Protein AF-A0A973SYM6-F1 (afdb_monomer)

Sequence (189 aa):
GFPTAPAKSIKTPDTGAPANTSSLGAIWFADPATMYVADAGNGDDAYADGSYTAAAAQNLAGIQKWSLVNGTWTYDYTLDAGLGLGVPYTVPGLPTGTNPVTGTPWTPAVDGIRNFTGKVNPDGTVSLYGVTTSVGGVSDPGANPNKLVAVTDVAAATSRPAGEEFTTLETASAGDVLRGVSAAPGTTR

pLDDT: mean 86.63, std 15.96, range [34.16, 98.38]

Radius of gyration: 16.89 Å; Cα contacts (8 Å, |Δi|>4): 495; chains: 1; bounding box: 53×33×50 Å

Foldseek 3Di:
DDDPDDQQPDQVVPPVDPLRSFDWQDKDAPDPFKIKTWTQANLQQDDDPQWSVSQVPHQQQEIWMW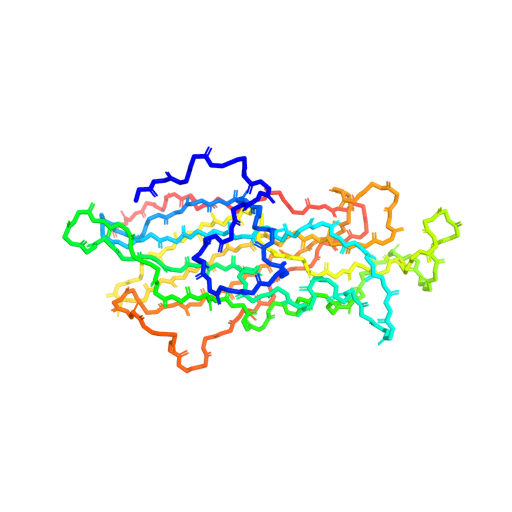GQDPNDTDTQGGADAAQQGRHFDDAPPFDADADPVQRWTQTKGFRHFREKYWDQDPVQKIKIWTKTQIHGRDPDSQQHKTFTKIWMGRRPDSYGDPPIHIDTPDIAHRRDYDDYDDDDDDPDD

Structure (mmCIF, N/CA/C/O backbone):
data_AF-A0A973SYM6-F1
#
_entry.id   AF-A0A973SYM6-F1
#
loop_
_atom_site.group_PDB
_atom_site.id
_atom_site.type_symbol
_atom_site.label_atom_id
_atom_site.label_alt_id
_atom_site.label_comp_id
_atom_site.label_asym_id
_atom_site.label_entity_id
_atom_site.label_seq_id
_atom_site.pdbx_PDB_ins_code
_atom_site.Cartn_x
_atom_site.Cartn_y
_atom_site.Cartn_z
_atom_site.occupancy
_atom_site.B_iso_or_equiv
_atom_site.auth_seq_id
_atom_site.auth_comp_id
_atom_site.auth_asym_id
_atom_site.auth_atom_id
_atom_site.pdbx_PDB_model_num
ATOM 1 N N . GLY A 1 1 ? 1.530 11.890 20.532 1.00 47.41 1 GLY A N 1
ATOM 2 C CA . GLY A 1 1 ? 1.413 13.246 19.954 1.00 47.41 1 GLY A CA 1
ATOM 3 C C . GLY A 1 1 ? 1.981 13.227 18.551 1.00 47.41 1 GLY A C 1
ATOM 4 O O . GLY A 1 1 ? 2.895 12.446 18.323 1.00 47.41 1 GLY A O 1
ATOM 5 N N . PHE A 1 2 ? 1.435 14.016 17.621 1.00 34.16 2 PHE A N 1
ATOM 6 C CA . PHE A 1 2 ? 1.980 14.091 16.260 1.00 34.16 2 PHE A CA 1
ATOM 7 C C . PHE A 1 2 ? 3.418 14.646 16.279 1.00 34.16 2 PHE A C 1
ATOM 9 O O . PHE A 1 2 ? 3.686 15.553 17.074 1.00 34.16 2 PHE A O 1
ATOM 16 N N . PRO A 1 3 ? 4.348 14.113 15.462 1.00 43.28 3 PRO A N 1
ATOM 17 C CA . PRO A 1 3 ? 5.746 14.535 15.501 1.00 43.28 3 PRO A CA 1
ATOM 18 C C . PRO A 1 3 ? 5.931 15.996 15.076 1.00 43.28 3 PRO A C 1
ATOM 20 O O . PRO A 1 3 ? 5.229 16.500 14.204 1.00 43.28 3 PRO A O 1
ATOM 23 N N . THR A 1 4 ? 6.920 16.662 15.675 1.00 46.38 4 THR A N 1
ATOM 24 C CA . THR A 1 4 ? 7.316 18.052 15.378 1.00 46.38 4 THR A CA 1
ATOM 25 C C . THR A 1 4 ? 8.469 18.153 14.372 1.00 46.38 4 THR A C 1
ATOM 27 O O . THR A 1 4 ? 8.897 19.255 14.032 1.00 46.38 4 THR A O 1
ATOM 30 N N . ALA A 1 5 ? 8.985 17.018 13.895 1.00 41.09 5 ALA A N 1
ATOM 31 C CA . ALA A 1 5 ? 10.026 16.959 12.875 1.00 41.09 5 ALA A CA 1
ATOM 32 C C . ALA A 1 5 ? 9.416 17.014 11.455 1.00 41.09 5 ALA A C 1
ATOM 34 O O . ALA A 1 5 ? 8.289 16.552 11.264 1.00 41.09 5 ALA A O 1
ATOM 35 N N . PRO A 1 6 ? 10.136 17.543 10.443 1.00 44.94 6 PRO A N 1
ATOM 36 C CA . PRO A 1 6 ? 9.723 17.478 9.040 1.00 44.94 6 PRO A CA 1
ATOM 37 C C . PRO A 1 6 ? 9.319 16.059 8.622 1.00 44.94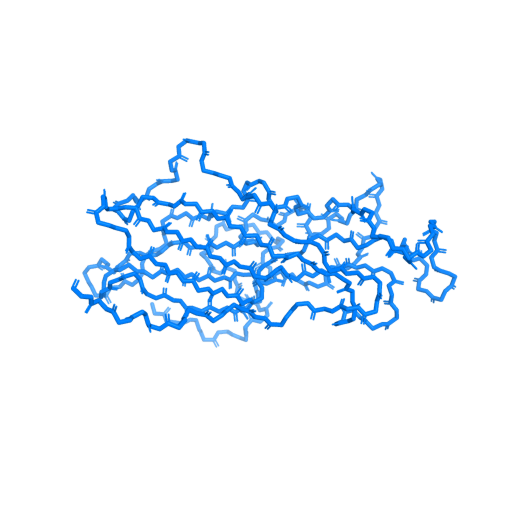 6 PRO A C 1
ATOM 39 O O . PRO A 1 6 ? 10.019 15.106 8.969 1.00 44.94 6 PRO A O 1
ATOM 42 N N . ALA A 1 7 ? 8.247 15.929 7.827 1.00 44.19 7 ALA A N 1
ATOM 43 C CA . ALA A 1 7 ? 7.643 14.642 7.453 1.00 44.19 7 ALA A CA 1
ATOM 44 C C . ALA A 1 7 ? 8.669 13.601 6.966 1.00 44.19 7 ALA A C 1
ATOM 46 O O . ALA A 1 7 ? 8.617 12.450 7.370 1.00 44.19 7 ALA A O 1
ATOM 47 N N . LYS A 1 8 ? 9.683 14.041 6.210 1.00 42.59 8 LYS A N 1
ATOM 48 C CA . LYS A 1 8 ? 10.736 13.187 5.634 1.00 42.59 8 LYS A CA 1
ATOM 49 C C . LYS A 1 8 ? 11.739 12.600 6.649 1.00 42.59 8 LYS A C 1
ATOM 51 O O . LYS A 1 8 ? 12.544 11.751 6.289 1.00 42.59 8 LYS A O 1
ATOM 56 N N . SER A 1 9 ? 11.724 13.064 7.901 1.00 41.06 9 SER A N 1
ATOM 57 C CA . SER A 1 9 ? 12.573 12.562 9.003 1.00 41.06 9 SER A CA 1
ATOM 58 C C . SER A 1 9 ? 11.804 11.759 10.054 1.00 41.06 9 SER A C 1
ATOM 60 O O . SER A 1 9 ? 12.376 11.338 11.061 1.00 41.06 9 SER A O 1
ATOM 62 N N . ILE A 1 10 ? 10.504 11.560 9.840 1.00 47.16 10 ILE A N 1
ATOM 63 C CA . ILE A 1 10 ? 9.650 10.852 10.777 1.00 47.16 10 ILE A CA 1
ATOM 64 C C . ILE A 1 10 ? 9.868 9.349 10.592 1.00 47.16 10 ILE A C 1
ATOM 66 O O . ILE A 1 10 ? 9.518 8.778 9.563 1.00 47.16 10 ILE A O 1
ATOM 70 N N . LYS A 1 11 ? 10.432 8.716 11.622 1.00 54.06 11 LYS A N 1
ATOM 71 C CA . LYS A 1 11 ? 10.575 7.262 11.727 1.00 54.06 11 LYS A CA 1
ATOM 72 C C . LYS A 1 11 ? 9.360 6.595 12.369 1.00 54.06 11 LYS A C 1
ATOM 74 O O . LYS A 1 11 ? 9.509 5.472 12.806 1.00 54.06 11 LYS A O 1
ATOM 79 N N . THR A 1 12 ? 8.209 7.263 12.539 1.00 52.97 12 THR A N 1
ATOM 80 C CA . THR A 1 12 ? 7.135 6.716 13.388 1.00 52.97 12 THR A CA 1
ATOM 81 C C . THR A 1 12 ? 6.288 5.627 12.721 1.00 52.97 12 THR A C 1
ATOM 83 O O . THR A 1 12 ? 5.832 5.843 11.600 1.00 52.97 12 THR A O 1
ATOM 86 N N . PRO A 1 13 ? 5.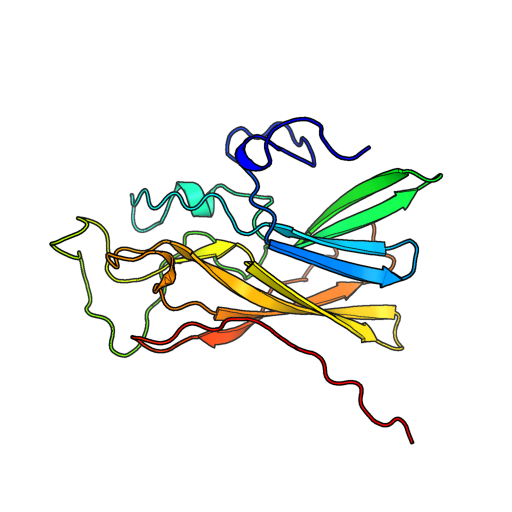985 4.532 13.448 1.00 57.78 13 PRO A N 1
ATOM 87 C CA . PRO A 1 13 ? 6.473 4.221 14.803 1.00 57.78 13 PRO A CA 1
ATOM 88 C C . PRO A 1 13 ? 7.994 4.039 14.827 1.00 57.78 13 PRO A C 1
ATO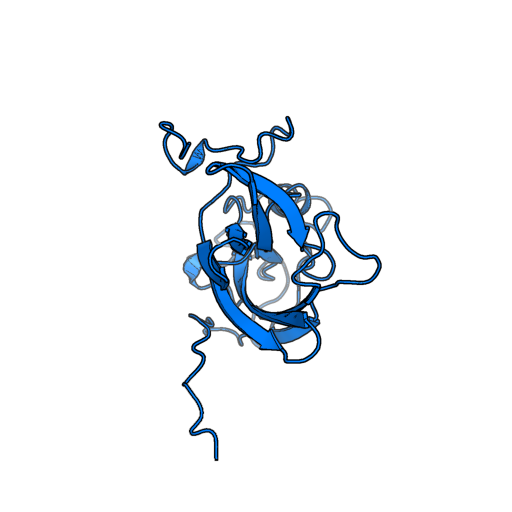M 90 O O . PRO A 1 13 ? 8.526 3.315 13.991 1.00 57.78 13 PRO A O 1
ATOM 93 N N . ASP A 1 14 ? 8.680 4.713 15.764 1.00 55.72 14 ASP A N 1
ATOM 94 C CA . ASP A 1 14 ? 10.143 4.669 15.870 1.00 55.72 14 ASP A CA 1
ATOM 95 C C . ASP A 1 14 ? 10.552 3.275 16.342 1.00 55.72 14 ASP A C 1
ATOM 97 O O . ASP A 1 14 ? 10.736 2.999 17.523 1.00 55.72 14 ASP A O 1
ATOM 101 N N . THR A 1 15 ? 10.599 2.361 15.381 1.00 52.16 15 THR A N 1
ATOM 102 C CA . THR A 1 15 ? 10.980 0.960 15.545 1.00 52.16 15 THR A CA 1
ATOM 103 C C . THR A 1 15 ? 12.502 0.804 15.524 1.00 52.16 15 THR A C 1
ATOM 105 O O . THR A 1 15 ? 13.005 -0.315 15.517 1.00 52.16 15 THR A O 1
ATOM 108 N N . GLY A 1 16 ? 13.257 1.913 15.510 1.00 46.00 16 GLY A N 1
ATOM 109 C CA . GLY A 1 16 ? 14.719 1.921 15.546 1.00 46.00 16 GLY A CA 1
ATOM 110 C C . GLY A 1 16 ? 15.411 1.579 14.221 1.00 46.00 16 GLY A C 1
ATOM 111 O O . GLY A 1 16 ? 16.641 1.573 14.177 1.00 46.00 16 GLY A O 1
ATOM 112 N N . ALA A 1 17 ? 14.680 1.333 13.127 1.00 48.62 17 ALA A N 1
ATOM 113 C CA . ALA A 1 17 ? 15.282 1.003 11.834 1.00 48.62 17 ALA A CA 1
ATOM 114 C C . ALA A 1 17 ? 15.712 2.271 11.049 1.00 48.62 17 ALA A C 1
ATOM 116 O O . ALA A 1 17 ? 14.924 3.206 10.886 1.00 48.62 17 ALA A O 1
ATOM 117 N N . PRO A 1 18 ? 16.961 2.345 10.543 1.00 50.12 18 PRO A N 1
ATOM 118 C CA . PRO A 1 18 ? 17.486 3.523 9.843 1.00 50.12 18 PRO A CA 1
ATOM 119 C C . PRO A 1 18 ? 16.880 3.773 8.450 1.00 50.12 18 PRO A C 1
ATOM 121 O O . PRO A 1 18 ? 16.990 4.895 7.966 1.00 50.12 18 PRO A O 1
ATOM 124 N N . ALA A 1 19 ? 16.224 2.780 7.835 1.00 55.16 19 ALA A N 1
ATOM 125 C CA . ALA A 1 19 ? 15.676 2.852 6.472 1.00 55.16 19 ALA A CA 1
ATOM 126 C C . ALA A 1 19 ? 14.259 3.461 6.370 1.00 55.16 19 ALA A C 1
ATOM 128 O O . ALA A 1 19 ? 13.749 3.655 5.271 1.00 55.16 19 ALA A O 1
ATOM 129 N N . ASN A 1 20 ? 13.625 3.790 7.499 1.00 57.31 20 ASN A N 1
ATOM 130 C CA . ASN A 1 20 ? 12.221 4.201 7.551 1.00 57.31 20 ASN A CA 1
ATOM 131 C C . ASN A 1 20 ? 12.040 5.721 7.490 1.00 57.31 20 ASN A C 1
ATOM 133 O O . ASN A 1 20 ? 11.475 6.328 8.403 1.00 57.31 20 ASN A O 1
ATOM 137 N N . THR A 1 21 ? 12.539 6.370 6.440 1.00 63.12 21 THR A N 1
ATOM 138 C CA . THR A 1 21 ? 12.078 7.730 6.130 1.00 63.12 21 THR A CA 1
ATOM 139 C C . THR A 1 21 ? 10.661 7.628 5.573 1.00 63.12 21 THR A C 1
ATOM 141 O O . THR A 1 21 ? 10.492 7.468 4.367 1.00 63.12 21 THR A O 1
ATOM 144 N N . SER A 1 22 ? 9.658 7.657 6.456 1.00 60.91 22 SER A N 1
ATOM 145 C CA . SER A 1 22 ? 8.254 7.529 6.053 1.00 60.91 22 SER A CA 1
ATOM 146 C C . SER A 1 22 ? 7.798 8.748 5.251 1.00 60.91 22 SER A C 1
ATOM 148 O O . SER A 1 22 ? 8.161 9.893 5.547 1.00 60.91 22 SER A O 1
ATOM 150 N N . SER A 1 23 ? 6.985 8.506 4.227 1.00 77.62 23 SER A N 1
ATOM 151 C CA . SER A 1 23 ? 6.305 9.557 3.473 1.00 77.62 23 SER A CA 1
ATOM 152 C C . SER A 1 23 ? 4.813 9.330 3.607 1.00 77.62 23 SER A C 1
ATOM 154 O O . SER A 1 23 ? 4.291 8.337 3.113 1.00 77.62 23 SER A O 1
ATOM 156 N N . LEU A 1 24 ? 4.106 10.231 4.291 1.00 84.12 24 LEU A N 1
ATOM 157 C CA . LEU A 1 24 ? 2.669 10.064 4.498 1.00 84.12 24 LEU A CA 1
ATOM 158 C C . LEU A 1 24 ? 1.946 9.958 3.146 1.00 84.12 24 LEU A C 1
ATOM 160 O O . LEU A 1 24 ? 1.991 10.885 2.334 1.00 84.12 24 LEU A O 1
ATOM 164 N N . GLY A 1 25 ? 1.270 8.831 2.927 1.00 87.69 25 GLY A N 1
ATOM 165 C CA . GLY A 1 25 ? 0.371 8.638 1.796 1.00 87.69 25 GLY A CA 1
ATOM 166 C C . GLY A 1 25 ? -1.015 9.188 2.110 1.00 87.69 25 GLY A C 1
ATOM 167 O O . GLY A 1 25 ? -1.404 10.256 1.642 1.00 87.69 25 GLY A O 1
ATOM 168 N N . ALA A 1 26 ? -1.752 8.460 2.946 1.00 91.81 26 ALA A N 1
ATOM 169 C CA . ALA A 1 26 ? -3.129 8.772 3.308 1.00 91.81 26 ALA A CA 1
ATOM 170 C C . ALA A 1 26 ? -3.465 8.276 4.721 1.00 91.81 26 ALA A C 1
ATOM 172 O O . ALA A 1 26 ? -2.718 7.501 5.318 1.00 91.81 26 ALA A O 1
ATOM 173 N N . ILE A 1 27 ? -4.607 8.722 5.243 1.00 94.94 27 ILE A N 1
ATOM 174 C CA . ILE A 1 27 ? -5.159 8.310 6.537 1.00 94.94 27 ILE A CA 1
ATOM 175 C C . ILE A 1 27 ? -6.633 7.961 6.338 1.00 94.94 27 ILE A C 1
ATOM 177 O O . ILE A 1 27 ? -7.350 8.678 5.636 1.00 94.94 27 ILE A O 1
ATOM 181 N N . TRP A 1 28 ? -7.093 6.891 6.980 1.00 96.19 28 TRP A N 1
ATOM 182 C CA . TRP A 1 28 ? -8.499 6.490 6.997 1.00 96.19 28 TRP A CA 1
ATOM 183 C C . TRP A 1 28 ? -8.858 5.883 8.357 1.00 96.19 28 TRP A C 1
ATOM 185 O O . TRP A 1 28 ? -8.036 5.213 8.976 1.00 96.19 28 TRP A O 1
ATOM 195 N N . PHE A 1 29 ? -10.081 6.114 8.827 1.00 96.81 29 PHE A N 1
ATOM 196 C CA . PHE A 1 29 ? -10.567 5.605 10.111 1.00 96.81 29 PHE A CA 1
ATOM 197 C C . PHE A 1 29 ? -11.604 4.513 9.871 1.00 96.81 29 PHE A C 1
ATOM 199 O O . PHE A 1 29 ? -12.575 4.747 9.150 1.00 96.81 29 PHE A O 1
ATOM 206 N N . ALA A 1 30 ? -11.414 3.351 10.499 1.00 96.62 30 ALA A N 1
ATOM 207 C CA . ALA A 1 30 ? -12.453 2.323 10.551 1.00 96.62 30 ALA A CA 1
ATOM 208 C C . ALA A 1 30 ? -13.560 2.722 11.532 1.00 96.62 30 ALA A C 1
ATOM 210 O O . ALA A 1 30 ? -14.743 2.547 11.249 1.00 96.62 30 ALA A O 1
ATOM 211 N N . ASP A 1 31 ? -13.167 3.304 12.663 1.00 95.62 31 ASP A N 1
ATOM 212 C CA . ASP A 1 31 ? -14.047 3.792 13.718 1.00 95.62 31 ASP A CA 1
ATOM 213 C C . ASP A 1 31 ? -13.314 4.886 14.541 1.00 95.62 31 ASP A C 1
ATOM 215 O O . ASP A 1 31 ? -12.173 5.234 14.216 1.00 95.62 31 ASP A O 1
ATOM 219 N N . PRO A 1 32 ? -13.930 5.482 15.585 1.00 97.31 32 PRO A N 1
ATOM 220 C CA . PRO A 1 32 ? -13.290 6.537 16.378 1.00 97.31 32 PRO A CA 1
ATOM 221 C C . PRO A 1 32 ? -11.994 6.138 17.103 1.00 97.31 32 PRO A C 1
ATOM 223 O O . PRO A 1 32 ? -11.270 7.025 17.558 1.00 97.31 32 PRO A O 1
ATOM 226 N N . ALA A 1 33 ? -11.718 4.842 17.254 1.00 97.06 33 ALA A N 1
ATOM 227 C CA . ALA A 1 33 ? -10.577 4.301 17.980 1.00 97.06 33 ALA A CA 1
ATOM 228 C C . ALA A 1 33 ? -9.598 3.497 17.105 1.00 97.06 33 ALA A C 1
ATOM 230 O O . ALA A 1 33 ? -8.521 3.170 17.597 1.00 97.06 33 ALA A O 1
ATOM 231 N N . THR A 1 34 ? -9.905 3.235 15.832 1.00 97.12 34 THR A N 1
ATOM 232 C CA . THR A 1 34 ? -9.018 2.517 14.903 1.00 97.12 34 THR A CA 1
ATOM 233 C C . THR A 1 34 ? -8.710 3.347 13.656 1.00 97.12 34 THR A C 1
ATOM 235 O O . THR A 1 34 ? -9.593 3.695 12.867 1.00 97.12 34 THR A O 1
ATOM 238 N N . MET A 1 35 ? -7.422 3.630 13.458 1.00 96.88 35 MET A N 1
ATOM 239 C CA . MET A 1 35 ? -6.879 4.422 12.356 1.00 96.88 35 MET A CA 1
ATOM 240 C C . MET A 1 35 ? -5.919 3.580 11.515 1.00 96.88 35 MET A C 1
ATOM 242 O O . MET A 1 35 ? -5.081 2.852 12.040 1.00 96.88 35 MET A O 1
ATOM 246 N N . TYR A 1 36 ? -5.996 3.753 10.201 1.00 97.00 36 TYR A N 1
ATOM 247 C CA . TYR A 1 36 ? -5.042 3.227 9.239 1.00 97.00 36 TYR A CA 1
ATOM 248 C C . TYR A 1 36 ? -4.260 4.377 8.608 1.00 97.00 36 TYR A C 1
ATOM 250 O O . TYR A 1 36 ? -4.834 5.417 8.267 1.00 97.00 36 TYR A O 1
ATOM 258 N N . VAL A 1 37 ? -2.952 4.193 8.443 1.00 94.50 37 VAL A N 1
ATOM 259 C CA . VAL A 1 37 ? -2.033 5.193 7.887 1.00 94.50 37 VAL A CA 1
ATOM 260 C C . VAL A 1 37 ? -1.190 4.534 6.810 1.00 94.50 37 VAL A C 1
ATOM 262 O O . VAL A 1 37 ? -0.475 3.578 7.082 1.00 94.50 37 VAL A O 1
ATOM 265 N N . ALA A 1 38 ? -1.267 5.042 5.587 1.00 94.31 38 ALA A N 1
ATOM 266 C CA . ALA A 1 38 ? -0.415 4.577 4.506 1.00 94.31 38 ALA A CA 1
ATOM 267 C C . ALA A 1 38 ? 0.943 5.284 4.541 1.00 94.31 38 ALA A C 1
ATOM 269 O O . ALA A 1 38 ? 1.004 6.515 4.639 1.00 94.31 38 ALA A O 1
ATOM 270 N N . ASP A 1 39 ? 2.007 4.503 4.398 1.00 92.12 39 ASP A N 1
ATOM 271 C CA . ASP A 1 39 ? 3.352 4.993 4.118 1.00 92.12 39 ASP A CA 1
ATOM 272 C C . ASP A 1 39 ? 3.661 4.749 2.643 1.00 92.12 39 ASP A C 1
ATOM 274 O O . ASP A 1 39 ? 3.544 3.641 2.115 1.00 92.12 39 ASP A O 1
ATOM 278 N N . ALA A 1 40 ? 4.024 5.824 1.969 1.00 91.00 40 ALA A N 1
ATOM 279 C CA . ALA A 1 40 ? 4.195 5.884 0.540 1.00 91.00 40 ALA A CA 1
ATOM 280 C C . ALA A 1 40 ? 5.625 5.570 0.085 1.00 91.00 40 ALA A C 1
ATOM 282 O O . ALA A 1 40 ? 5.907 5.702 -1.108 1.00 91.00 40 ALA A O 1
ATOM 283 N N . GLY A 1 41 ? 6.496 5.171 1.012 1.00 89.56 41 GLY A N 1
ATOM 284 C CA . GLY A 1 41 ? 7.885 4.846 0.728 1.00 89.56 41 GLY A CA 1
ATOM 285 C C . GLY A 1 41 ? 8.795 6.070 0.684 1.00 89.56 41 GLY A C 1
ATOM 286 O O . GLY A 1 41 ? 8.370 7.215 0.880 1.00 89.56 41 GLY A O 1
ATOM 287 N N . ASN A 1 42 ? 10.076 5.829 0.426 1.00 87.06 42 ASN A N 1
ATOM 288 C CA . ASN A 1 42 ? 11.138 6.827 0.532 1.00 87.06 42 ASN A CA 1
ATOM 289 C C . ASN A 1 42 ? 11.524 7.463 -0.816 1.00 87.06 42 ASN A C 1
ATOM 291 O O . ASN A 1 42 ? 12.191 8.505 -0.825 1.00 87.06 42 ASN A O 1
ATOM 295 N N . GLY A 1 43 ? 11.060 6.895 -1.934 1.00 88.38 43 GLY A N 1
ATOM 296 C CA . GLY A 1 43 ? 11.351 7.342 -3.293 1.00 88.38 43 GLY A CA 1
ATOM 297 C C . GLY A 1 43 ? 12.792 7.106 -3.748 1.00 88.38 43 GLY A C 1
ATOM 298 O O . GLY A 1 43 ? 13.206 7.730 -4.723 1.00 88.38 43 GLY A O 1
ATOM 299 N N . ASP A 1 44 ? 13.560 6.273 -3.042 1.00 88.38 44 ASP A N 1
ATOM 300 C CA . ASP A 1 44 ? 14.936 5.922 -3.396 1.00 88.38 44 ASP A CA 1
ATOM 301 C C . ASP A 1 44 ? 14.939 4.797 -4.443 1.00 88.38 44 ASP A C 1
ATOM 303 O O . ASP A 1 44 ? 14.478 3.677 -4.206 1.00 88.38 44 ASP A O 1
ATOM 307 N N . ASP A 1 45 ? 15.451 5.117 -5.629 1.00 89.50 45 ASP A N 1
ATOM 308 C CA . ASP A 1 45 ? 15.485 4.244 -6.797 1.00 89.50 45 ASP A CA 1
ATOM 309 C C . ASP A 1 45 ? 16.817 3.492 -6.963 1.00 89.50 45 ASP A C 1
ATOM 311 O O . ASP A 1 45 ? 17.078 2.927 -8.032 1.00 89.50 45 ASP A O 1
ATOM 315 N N . ALA A 1 46 ? 17.641 3.422 -5.908 1.00 90.56 46 ALA A N 1
ATOM 316 C CA . ALA A 1 46 ? 18.874 2.644 -5.895 1.00 90.56 46 ALA A CA 1
ATOM 317 C C . ALA A 1 46 ? 18.621 1.175 -6.277 1.00 90.56 46 ALA A C 1
ATOM 319 O O . ALA A 1 46 ? 17.998 0.402 -5.541 1.00 90.56 46 ALA A O 1
ATOM 320 N N . TYR A 1 47 ? 19.155 0.783 -7.436 1.00 93.00 47 TYR A N 1
ATOM 321 C CA . TYR A 1 47 ? 18.988 -0.548 -8.006 1.00 93.00 47 TYR A CA 1
ATOM 322 C C . TYR A 1 47 ? 20.282 -1.361 -7.920 1.00 93.00 47 TYR A C 1
ATOM 324 O O . TYR A 1 47 ? 21.311 -0.971 -8.476 1.00 93.00 47 TYR A O 1
ATOM 332 N N . ALA A 1 48 ? 20.224 -2.512 -7.254 1.00 93.81 48 ALA A N 1
ATOM 333 C CA . ALA A 1 48 ? 21.331 -3.457 -7.143 1.00 93.81 48 ALA A CA 1
ATOM 334 C C . ALA A 1 48 ? 20.801 -4.888 -6.992 1.00 93.81 48 ALA A C 1
ATOM 336 O O . ALA A 1 48 ? 19.703 -5.103 -6.484 1.00 93.81 48 ALA A O 1
ATOM 337 N N . ASP A 1 49 ? 21.577 -5.871 -7.454 1.00 91.69 49 ASP A N 1
ATOM 338 C CA . ASP A 1 49 ? 21.285 -7.302 -7.278 1.00 91.69 49 ASP A CA 1
ATOM 339 C C . ASP A 1 49 ? 19.870 -7.731 -7.718 1.00 91.69 49 ASP A C 1
ATOM 341 O O . ASP A 1 49 ? 19.264 -8.640 -7.154 1.00 91.69 49 ASP A O 1
ATOM 345 N N . GLY A 1 50 ? 19.329 -7.074 -8.749 1.00 92.50 50 GLY A N 1
ATOM 346 C CA . GLY A 1 50 ? 18.008 -7.389 -9.291 1.00 92.50 50 GLY A CA 1
ATOM 347 C C . GLY A 1 50 ? 16.830 -6.702 -8.588 1.00 92.50 50 GLY A C 1
ATOM 348 O O . GLY A 1 50 ? 15.689 -6.971 -8.959 1.00 92.50 50 GLY A O 1
ATOM 349 N N . SER A 1 51 ? 17.075 -5.824 -7.609 1.00 95.44 51 SER A N 1
ATOM 350 C CA . SER A 1 51 ? 16.047 -5.211 -6.758 1.00 95.44 51 SER A CA 1
ATOM 351 C C . SER A 1 51 ? 16.301 -3.721 -6.500 1.00 95.44 51 SER A C 1
ATOM 353 O O . SER A 1 51 ? 17.437 -3.247 -6.548 1.00 95.44 51 SER A O 1
ATOM 355 N N . TYR A 1 52 ? 15.236 -2.984 -6.183 1.00 94.81 52 TYR A N 1
ATOM 356 C CA . TYR A 1 52 ? 15.336 -1.649 -5.593 1.00 94.81 52 TYR A CA 1
ATOM 357 C C . TYR A 1 52 ? 15.553 -1.805 -4.087 1.00 94.81 52 TYR A C 1
ATOM 359 O O . TYR A 1 52 ? 14.613 -2.022 -3.318 1.00 94.81 52 TYR A O 1
ATOM 367 N N . THR A 1 53 ? 16.817 -1.776 -3.668 1.00 93.81 53 THR A N 1
ATOM 368 C CA . THR A 1 53 ? 17.241 -2.264 -2.345 1.00 93.81 53 THR A CA 1
ATOM 369 C C . THR A 1 53 ? 16.737 -1.394 -1.201 1.00 93.81 53 THR A C 1
ATOM 371 O O . THR A 1 53 ? 16.359 -1.924 -0.157 1.00 93.81 53 THR A O 1
ATOM 374 N N . ALA A 1 54 ? 16.669 -0.076 -1.408 1.00 90.38 54 ALA A N 1
ATOM 375 C CA . ALA A 1 54 ? 16.108 0.851 -0.436 1.00 90.38 54 ALA A CA 1
ATOM 376 C C . ALA A 1 54 ? 14.612 0.595 -0.225 1.00 90.38 54 ALA A C 1
ATOM 378 O O . ALA A 1 54 ? 14.179 0.482 0.919 1.00 90.38 54 ALA A O 1
ATOM 379 N N . ALA A 1 55 ? 13.849 0.419 -1.309 1.00 92.00 55 ALA A N 1
ATOM 380 C CA . ALA A 1 55 ? 12.427 0.105 -1.234 1.00 92.00 55 ALA A CA 1
ATOM 381 C C . ALA A 1 55 ? 12.169 -1.239 -0.529 1.00 92.00 55 ALA A C 1
ATOM 383 O O . ALA A 1 55 ? 11.329 -1.315 0.366 1.00 92.00 55 ALA A O 1
ATOM 384 N N . ALA A 1 56 ? 12.944 -2.275 -0.870 1.00 93.75 56 ALA A N 1
ATOM 385 C CA . ALA A 1 56 ? 12.836 -3.616 -0.287 1.00 93.75 56 ALA A CA 1
ATOM 386 C C . ALA A 1 56 ? 13.175 -3.680 1.216 1.00 93.75 56 ALA A C 1
ATOM 388 O O . ALA A 1 56 ? 12.757 -4.611 1.902 1.00 93.75 56 ALA A O 1
ATOM 389 N N . ALA A 1 57 ? 13.942 -2.716 1.734 1.00 90.69 57 ALA A N 1
ATOM 390 C CA . ALA A 1 57 ? 14.338 -2.665 3.140 1.00 90.69 57 ALA A CA 1
ATOM 391 C C . ALA A 1 57 ? 13.307 -1.971 4.053 1.00 90.69 57 ALA A C 1
ATOM 393 O O . ALA A 1 57 ? 13.469 -1.995 5.277 1.00 90.69 57 ALA A O 1
ATOM 394 N N . GLN A 1 58 ? 12.271 -1.340 3.491 1.00 88.19 58 GLN A N 1
ATOM 395 C CA . GLN A 1 58 ? 11.264 -0.609 4.262 1.00 88.19 58 GLN A CA 1
ATOM 396 C C . GLN A 1 58 ? 10.249 -1.571 4.878 1.00 88.19 58 GLN A C 1
ATOM 398 O O . GLN A 1 58 ? 9.508 -2.239 4.169 1.00 88.19 58 GLN A O 1
ATOM 403 N N . ASN A 1 59 ? 10.158 -1.594 6.206 1.00 85.12 59 ASN A N 1
ATOM 404 C CA . ASN A 1 59 ? 9.184 -2.425 6.928 1.00 85.12 59 ASN A CA 1
ATOM 405 C C . ASN A 1 59 ? 7.934 -1.649 7.384 1.00 85.12 59 ASN A C 1
ATOM 407 O O . ASN A 1 59 ? 7.042 -2.223 8.006 1.00 85.12 59 ASN A O 1
ATOM 411 N N . LEU A 1 60 ? 7.882 -0.342 7.101 1.00 87.81 60 LEU A N 1
ATOM 412 C CA . LEU A 1 60 ? 6.719 0.515 7.351 1.00 87.81 60 LEU A CA 1
ATOM 413 C C . LEU A 1 60 ? 5.970 0.906 6.068 1.00 87.81 60 LEU A C 1
ATOM 415 O O . LEU A 1 60 ? 4.856 1.415 6.174 1.00 87.81 60 LEU A O 1
ATOM 419 N N . ALA A 1 61 ? 6.551 0.646 4.888 1.00 90.62 61 ALA A N 1
ATOM 420 C CA . ALA A 1 61 ? 6.058 1.048 3.568 1.00 90.62 61 ALA A CA 1
ATOM 421 C C . ALA A 1 61 ? 4.851 0.217 3.091 1.00 90.62 61 ALA A C 1
ATOM 423 O O . ALA A 1 61 ? 4.910 -0.553 2.135 1.00 90.62 61 ALA A O 1
ATOM 424 N N . GLY A 1 62 ? 3.729 0.379 3.780 1.00 94.00 62 GLY A N 1
ATOM 425 C CA . GLY A 1 62 ? 2.471 -0.297 3.495 1.00 94.00 62 GLY A CA 1
ATOM 426 C C . GLY A 1 62 ? 1.306 0.446 4.134 1.00 94.00 62 GLY A C 1
ATOM 427 O O . GLY A 1 62 ? 1.238 1.674 4.057 1.00 94.00 62 GLY A O 1
ATOM 428 N N . ILE A 1 63 ? 0.386 -0.280 4.773 1.00 95.94 63 ILE A N 1
ATOM 429 C CA . ILE A 1 63 ? -0.669 0.332 5.593 1.00 95.94 63 ILE A CA 1
ATOM 430 C C . ILE A 1 63 ? -0.450 -0.051 7.053 1.00 95.94 63 ILE A C 1
ATOM 432 O O . ILE A 1 63 ? -0.549 -1.212 7.442 1.00 95.94 63 ILE A O 1
ATOM 436 N N . GLN A 1 64 ? -0.162 0.951 7.868 1.00 94.62 64 GLN A N 1
ATOM 437 C CA . GLN A 1 64 ? -0.010 0.844 9.309 1.00 94.62 64 GLN A CA 1
ATOM 438 C C . GLN A 1 64 ? -1.376 0.888 9.983 1.00 94.62 64 GLN A C 1
ATOM 440 O O . GLN A 1 64 ? -2.244 1.661 9.572 1.00 94.62 64 GLN A O 1
ATOM 445 N N . LYS A 1 65 ? -1.531 0.135 11.067 1.00 95.69 65 LYS A N 1
ATOM 446 C CA . LYS A 1 65 ? -2.693 0.184 11.946 1.00 95.69 65 LYS A CA 1
ATOM 447 C C . LYS A 1 65 ? -2.343 0.806 13.288 1.00 95.69 65 LYS A C 1
ATOM 449 O O . LYS A 1 65 ? -1.268 0.563 13.840 1.00 95.69 65 LYS A O 1
ATOM 454 N N . TRP A 1 66 ? -3.269 1.614 13.788 1.00 95.50 66 TRP A N 1
ATOM 455 C CA . TRP A 1 66 ? -3.141 2.356 15.026 1.00 95.50 66 TRP A CA 1
ATOM 456 C C . TRP A 1 66 ? -4.436 2.308 15.840 1.00 95.50 66 TRP A C 1
ATOM 458 O O . TRP A 1 66 ? -5.526 2.524 15.303 1.00 95.50 66 TRP A O 1
ATOM 468 N N . SER A 1 67 ? -4.293 2.142 17.152 1.00 95.88 67 SER A N 1
ATOM 469 C CA . SER A 1 67 ? -5.387 2.139 18.123 1.00 95.88 67 SER A CA 1
ATOM 470 C C . SER A 1 67 ? -5.328 3.360 19.045 1.00 95.88 67 SER A C 1
ATOM 472 O O . SER A 1 67 ? -4.260 3.751 19.525 1.00 95.88 67 SER A O 1
ATOM 474 N N . LEU A 1 68 ? -6.475 3.978 19.334 1.00 95.25 68 LEU A N 1
ATOM 475 C CA . LEU A 1 68 ? -6.589 5.062 20.310 1.00 95.25 68 LEU A CA 1
ATOM 476 C C . LEU A 1 68 ? -6.693 4.476 21.723 1.00 95.25 68 LEU A C 1
ATOM 478 O O . LEU A 1 68 ? -7.768 4.095 22.183 1.00 95.25 68 LEU A O 1
ATOM 482 N N . VAL A 1 69 ? -5.575 4.451 22.442 1.00 94.00 69 VAL A N 1
ATOM 483 C CA . VAL A 1 69 ? -5.489 3.906 23.801 1.00 94.00 69 VAL A CA 1
ATOM 484 C C . VAL A 1 69 ? -5.337 5.058 24.787 1.00 94.00 69 VAL A C 1
ATOM 486 O O . VAL A 1 69 ? -4.367 5.812 24.733 1.00 94.00 69 VAL A O 1
ATOM 489 N N . ASN A 1 70 ? -6.311 5.225 25.688 1.00 94.88 70 ASN A N 1
ATOM 490 C CA . ASN A 1 70 ? -6.311 6.282 26.711 1.00 94.88 70 ASN A CA 1
ATOM 491 C C . ASN A 1 70 ? -6.069 7.696 26.133 1.00 94.88 70 ASN A C 1
ATOM 493 O O . ASN A 1 70 ? -5.313 8.492 26.688 1.00 94.88 70 ASN A O 1
ATOM 497 N N . GLY A 1 71 ? -6.678 7.996 24.980 1.00 92.38 71 GLY A N 1
ATOM 498 C CA . GLY A 1 71 ? -6.544 9.290 24.298 1.00 92.38 71 GLY A CA 1
ATOM 499 C C . GLY A 1 71 ? -5.247 9.473 23.500 1.00 92.38 71 GLY A C 1
ATOM 500 O O . GLY A 1 71 ? -5.003 10.565 22.992 1.00 92.38 71 GLY A O 1
ATOM 501 N N . THR A 1 72 ? -4.424 8.428 23.361 1.00 89.06 72 THR A N 1
ATOM 502 C CA . THR A 1 72 ? -3.181 8.456 22.578 1.00 89.06 72 THR A CA 1
ATOM 503 C C . THR A 1 72 ? -3.188 7.390 21.486 1.00 89.06 72 THR A C 1
ATOM 505 O O . THR A 1 72 ? -3.399 6.211 21.759 1.00 89.06 72 THR A O 1
ATOM 508 N N . TRP A 1 73 ? -2.926 7.799 20.242 1.00 90.81 73 TRP A N 1
ATOM 509 C CA . TRP A 1 73 ? -2.723 6.870 19.129 1.00 90.81 73 TRP A CA 1
ATOM 510 C C . TRP A 1 73 ? -1.461 6.036 19.350 1.00 90.81 73 TRP A C 1
ATOM 512 O O . TRP A 1 73 ? -0.368 6.584 19.508 1.00 90.81 73 TRP A O 1
ATOM 522 N N . THR A 1 74 ? -1.638 4.720 19.356 1.00 89.19 74 THR A N 1
ATOM 523 C CA . THR A 1 74 ? -0.604 3.705 19.557 1.00 89.19 74 THR A CA 1
ATOM 524 C C . THR A 1 74 ? -0.503 2.867 18.294 1.00 89.19 74 THR A C 1
ATOM 526 O O . THR A 1 74 ? -1.527 2.449 17.766 1.00 89.19 74 THR A O 1
ATOM 529 N N . TYR A 1 75 ? 0.711 2.669 17.787 1.00 91.62 75 TYR A N 1
ATOM 530 C CA . TYR A 1 75 ? 0.941 1.801 16.636 1.00 91.62 75 TYR A CA 1
ATOM 531 C C . TYR A 1 75 ? 0.771 0.341 17.039 1.00 91.62 75 TYR A C 1
ATOM 533 O O . TYR A 1 75 ? 1.334 -0.077 18.052 1.00 91.62 75 TYR A O 1
ATOM 541 N N . ASP A 1 76 ? 0.065 -0.415 16.207 1.00 93.44 76 ASP A N 1
ATOM 542 C CA . ASP A 1 76 ? -0.155 -1.844 16.395 1.00 93.44 76 ASP A CA 1
ATOM 543 C C . ASP A 1 76 ? 0.788 -2.657 15.489 1.00 93.44 76 ASP A C 1
ATOM 545 O O . ASP A 1 76 ? 1.651 -3.396 15.967 1.00 93.44 76 ASP A O 1
ATOM 549 N N . TYR A 1 77 ? 0.656 -2.512 14.166 1.00 94.00 77 TYR A N 1
ATOM 550 C CA . TYR A 1 77 ? 1.469 -3.221 13.167 1.00 94.00 77 TYR A CA 1
ATOM 551 C C . TYR A 1 77 ? 1.360 -2.592 11.772 1.00 94.00 77 TYR A C 1
ATOM 553 O O . TYR A 1 77 ? 0.551 -1.697 11.536 1.00 94.00 77 TYR A O 1
ATOM 561 N N . THR A 1 78 ? 2.173 -3.087 10.834 1.00 93.94 78 THR A N 1
ATOM 562 C CA . THR A 1 78 ? 2.131 -2.729 9.412 1.00 93.94 78 THR A CA 1
ATOM 563 C C . THR A 1 78 ? 1.722 -3.934 8.573 1.00 93.94 78 THR A C 1
ATOM 565 O O . THR A 1 78 ? 2.232 -5.046 8.748 1.00 93.94 78 THR A O 1
ATOM 568 N N . LEU A 1 79 ? 0.794 -3.693 7.653 1.00 96.88 79 LEU A N 1
ATOM 569 C CA . LEU A 1 79 ? 0.456 -4.566 6.540 1.00 96.88 79 LEU A CA 1
ATOM 570 C C . LEU A 1 79 ? 1.372 -4.210 5.368 1.00 96.88 79 LEU A C 1
ATOM 572 O O . LEU A 1 79 ? 1.287 -3.105 4.836 1.00 96.88 79 LEU A O 1
ATOM 576 N N . ASP A 1 80 ? 2.238 -5.138 4.979 1.00 95.06 80 ASP A N 1
ATOM 577 C CA . ASP A 1 80 ? 3.216 -4.988 3.888 1.00 95.06 80 ASP A CA 1
ATOM 578 C C . ASP A 1 80 ? 3.406 -6.276 3.063 1.00 95.06 80 ASP A C 1
ATOM 580 O O . ASP A 1 80 ? 3.814 -6.237 1.899 1.00 95.06 80 ASP A O 1
ATOM 584 N N . ALA A 1 81 ? 3.073 -7.429 3.647 1.00 96.38 81 ALA A N 1
ATOM 585 C CA . ALA A 1 81 ? 3.118 -8.726 2.990 1.00 96.38 81 ALA A CA 1
ATOM 586 C C . ALA A 1 81 ? 2.315 -8.708 1.680 1.00 96.38 81 ALA A C 1
ATOM 588 O O . ALA A 1 81 ? 1.222 -8.153 1.617 1.00 96.38 81 ALA A O 1
ATOM 589 N N . GLY A 1 82 ? 2.864 -9.298 0.618 1.00 96.62 82 GLY A N 1
ATOM 590 C CA . GLY A 1 82 ? 2.230 -9.331 -0.705 1.00 96.62 82 GLY A CA 1
ATOM 591 C C . GLY A 1 82 ? 2.393 -8.060 -1.554 1.00 96.62 82 GLY A C 1
ATOM 592 O O . GLY A 1 82 ? 2.136 -8.115 -2.755 1.00 96.62 82 GLY A O 1
ATOM 593 N N . LEU A 1 83 ? 2.888 -6.935 -1.009 1.00 96.94 83 LEU A N 1
ATOM 594 C CA . LEU A 1 83 ? 3.133 -5.723 -1.816 1.00 96.94 83 LEU A CA 1
ATOM 595 C C . LEU A 1 83 ? 4.270 -5.895 -2.830 1.00 96.94 83 LEU A C 1
ATOM 597 O O . LEU A 1 83 ? 4.242 -5.279 -3.896 1.00 96.94 83 LEU A O 1
ATOM 601 N N . GLY A 1 84 ? 5.267 -6.723 -2.505 1.00 96.69 84 GLY A N 1
ATOM 602 C CA . GLY A 1 84 ? 6.467 -6.884 -3.327 1.00 96.69 84 GLY A CA 1
ATOM 603 C C . GLY A 1 84 ? 7.348 -5.632 -3.328 1.00 96.69 84 GLY A C 1
ATOM 604 O O . GLY A 1 84 ? 7.782 -5.191 -4.391 1.00 96.69 84 GLY A O 1
ATOM 605 N N . LEU A 1 85 ? 7.586 -5.045 -2.149 1.00 96.38 85 LEU A N 1
ATOM 606 C CA . LEU A 1 85 ? 8.423 -3.853 -1.994 1.00 96.38 85 LEU A CA 1
ATOM 607 C C . LEU A 1 85 ? 9.805 -4.050 -2.621 1.00 96.38 85 LEU A C 1
ATOM 609 O O . LEU A 1 85 ? 10.480 -5.048 -2.375 1.00 96.38 85 LEU A O 1
ATOM 613 N N . GLY A 1 86 ? 10.195 -3.103 -3.469 1.00 96.25 86 GLY A N 1
ATOM 614 C CA . GLY A 1 86 ? 11.452 -3.109 -4.210 1.00 96.25 86 GLY A CA 1
ATOM 615 C C . GLY A 1 86 ? 11.605 -4.206 -5.268 1.00 96.25 86 GLY A C 1
ATOM 616 O O . GLY A 1 86 ? 12.576 -4.180 -6.022 1.00 96.25 86 GLY A O 1
ATOM 617 N N . VAL A 1 87 ? 10.643 -5.125 -5.398 1.00 97.31 87 VAL A N 1
ATOM 618 C CA . VAL A 1 87 ? 10.670 -6.191 -6.404 1.00 97.31 87 VAL A CA 1
ATOM 619 C C . VAL A 1 87 ? 10.194 -5.636 -7.751 1.00 97.31 87 VAL A C 1
ATOM 621 O O . VAL A 1 87 ? 9.034 -5.219 -7.859 1.00 97.31 87 VAL A O 1
ATOM 624 N N . PRO A 1 88 ? 11.043 -5.639 -8.798 1.00 96.19 88 PRO A N 1
ATOM 625 C CA . PRO A 1 88 ? 10.631 -5.176 -10.114 1.00 96.19 88 PRO A CA 1
ATOM 626 C C . PRO A 1 88 ? 9.508 -6.037 -10.691 1.00 96.19 88 PRO A C 1
ATOM 628 O O . PRO A 1 88 ? 9.506 -7.261 -10.542 1.00 96.19 88 PRO A O 1
ATOM 631 N N . TYR A 1 89 ? 8.576 -5.413 -11.404 1.00 95.69 89 TYR A N 1
ATOM 632 C CA . TYR A 1 89 ? 7.515 -6.115 -12.121 1.00 95.69 89 TYR A CA 1
ATOM 633 C C . TYR A 1 89 ? 7.420 -5.658 -13.574 1.00 95.69 89 TYR A C 1
ATOM 635 O O . TYR A 1 89 ? 7.826 -4.557 -13.949 1.00 95.69 89 TYR A O 1
ATOM 643 N N . THR A 1 90 ? 6.903 -6.543 -14.422 1.00 92.44 90 THR A N 1
ATOM 644 C CA . THR A 1 90 ? 6.734 -6.272 -15.846 1.00 92.44 90 THR A CA 1
ATOM 645 C C . THR A 1 90 ? 5.462 -5.472 -16.088 1.00 92.44 90 THR A C 1
ATOM 647 O O . THR A 1 90 ? 4.410 -5.755 -15.517 1.00 92.44 90 THR A O 1
ATOM 650 N N . VAL A 1 91 ? 5.558 -4.481 -16.971 1.00 93.62 91 VAL A N 1
ATOM 651 C CA . VAL A 1 91 ? 4.420 -3.681 -17.423 1.00 93.62 91 VAL A CA 1
ATOM 652 C C . VAL A 1 91 ? 4.333 -3.797 -18.942 1.00 93.62 91 VAL A C 1
ATOM 654 O O . VAL A 1 91 ? 5.301 -3.456 -19.630 1.00 93.62 91 VAL A O 1
ATOM 657 N N . PRO A 1 92 ? 3.208 -4.276 -19.495 1.00 90.00 92 PRO A N 1
ATOM 658 C CA . PRO A 1 92 ? 3.007 -4.300 -20.935 1.00 90.00 92 PRO A CA 1
ATOM 659 C C . PRO A 1 92 ? 3.201 -2.910 -21.555 1.00 90.00 92 PRO A C 1
ATOM 661 O O . PRO A 1 92 ? 2.650 -1.919 -21.080 1.00 90.00 92 PRO A O 1
ATOM 664 N N . GLY A 1 93 ? 3.992 -2.843 -22.626 1.00 89.31 93 GLY A N 1
ATOM 665 C CA . GLY A 1 93 ? 4.276 -1.599 -23.347 1.00 89.31 93 GLY A CA 1
ATOM 666 C C . GLY A 1 93 ? 5.461 -0.788 -22.815 1.00 89.31 93 GLY A C 1
ATOM 667 O O . GLY A 1 93 ? 5.897 0.127 -23.511 1.00 89.31 93 GLY A O 1
ATOM 668 N N . LEU A 1 94 ? 6.032 -1.127 -21.650 1.00 89.81 94 LEU A N 1
ATOM 669 C CA . LEU A 1 94 ? 7.321 -0.566 -21.242 1.00 89.81 94 LEU A CA 1
ATOM 670 C C . LEU A 1 94 ? 8.479 -1.305 -21.934 1.00 89.81 94 LEU A C 1
ATOM 672 O O . LEU A 1 94 ? 8.406 -2.525 -22.119 1.00 89.81 94 LEU A O 1
ATOM 676 N N . PRO A 1 95 ? 9.568 -0.601 -22.296 1.00 91.69 95 PRO A N 1
ATOM 677 C CA . PRO A 1 95 ? 10.792 -1.257 -22.737 1.00 91.69 95 PRO A CA 1
ATOM 678 C C . PRO A 1 95 ? 11.372 -2.170 -21.647 1.00 91.69 95 PRO A C 1
ATOM 680 O O . PRO A 1 95 ? 11.081 -2.031 -20.461 1.00 91.69 95 PRO A O 1
ATOM 683 N N . THR A 1 96 ? 12.235 -3.099 -22.047 1.00 90.81 96 THR A N 1
ATOM 684 C CA . THR A 1 96 ? 12.972 -3.980 -21.128 1.00 90.81 96 THR A CA 1
ATOM 685 C C . THR A 1 96 ? 14.418 -3.518 -20.954 1.00 90.81 96 THR A C 1
ATOM 687 O O . THR A 1 96 ? 14.963 -2.831 -21.816 1.00 90.81 96 THR A O 1
ATOM 690 N N . GLY A 1 97 ? 15.082 -3.971 -19.888 1.00 92.19 97 GLY A N 1
ATOM 691 C CA . GLY A 1 97 ? 16.492 -3.670 -19.628 1.00 92.19 97 GLY A CA 1
ATOM 692 C C . GLY A 1 97 ? 16.695 -2.301 -18.979 1.00 92.19 97 GLY A C 1
ATOM 693 O O . GLY A 1 97 ? 15.799 -1.787 -18.312 1.00 92.19 97 GLY A O 1
ATOM 694 N N . THR A 1 98 ? 17.881 -1.725 -19.158 1.00 93.56 98 THR A N 1
ATOM 695 C CA . THR A 1 98 ? 18.260 -0.432 -18.574 1.00 93.56 98 THR A CA 1
ATOM 696 C C . THR A 1 98 ? 17.771 0.728 -19.434 1.00 93.56 98 THR A C 1
ATOM 698 O O . THR A 1 98 ? 17.957 0.729 -20.653 1.00 93.56 98 THR A O 1
ATOM 701 N N . ASN A 1 99 ? 17.187 1.746 -18.805 1.00 92.06 99 ASN A N 1
ATOM 702 C CA . ASN A 1 99 ? 16.928 3.019 -19.457 1.00 92.06 99 ASN A CA 1
ATOM 703 C C . ASN A 1 99 ? 18.252 3.788 -19.616 1.00 92.06 99 ASN A C 1
ATOM 705 O O . ASN A 1 99 ? 18.879 4.126 -18.612 1.00 92.06 99 ASN A O 1
ATOM 709 N N . PRO A 1 100 ? 18.696 4.100 -20.850 1.00 91.88 100 PRO A N 1
ATOM 710 C CA . PRO A 1 100 ? 19.957 4.807 -21.075 1.00 91.88 100 PRO A CA 1
ATOM 711 C C . PRO A 1 100 ? 19.967 6.244 -20.530 1.00 91.88 100 PRO A C 1
ATOM 713 O O . PRO A 1 100 ? 21.040 6.825 -20.402 1.00 91.88 100 PRO A O 1
ATOM 716 N N . VAL A 1 101 ? 18.800 6.824 -20.224 1.00 90.25 101 VAL A N 1
ATOM 717 C CA . VAL A 1 101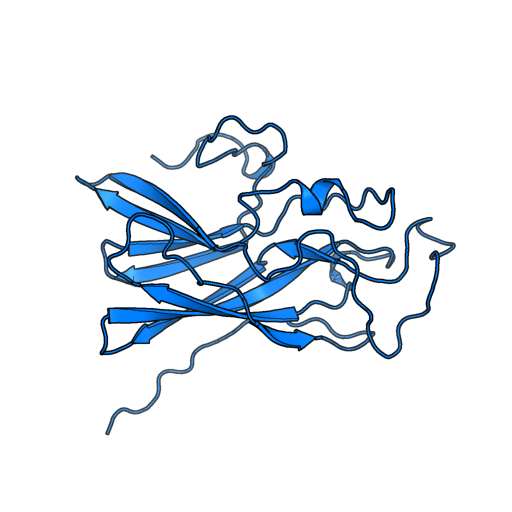 ? 18.681 8.178 -19.663 1.00 90.25 101 VAL A CA 1
ATOM 718 C C . VAL A 1 101 ? 18.919 8.183 -18.154 1.00 90.25 101 VAL A C 1
ATOM 720 O O . VAL A 1 101 ? 19.615 9.060 -17.655 1.00 90.25 101 VAL A O 1
ATOM 723 N N . THR A 1 102 ? 18.346 7.222 -17.426 1.00 88.62 102 THR A N 1
ATOM 724 C CA . THR A 1 102 ? 18.417 7.180 -15.955 1.00 88.62 102 THR A CA 1
ATOM 725 C C . THR A 1 102 ? 19.501 6.240 -15.432 1.00 88.62 102 THR A C 1
ATOM 727 O O . THR A 1 102 ? 19.911 6.360 -14.285 1.00 88.62 102 THR A O 1
ATOM 730 N N . GLY A 1 103 ? 19.967 5.288 -16.247 1.00 89.38 103 GLY A N 1
ATOM 731 C CA . GLY A 1 103 ? 20.908 4.247 -15.824 1.00 89.38 103 GLY A CA 1
ATOM 732 C C . GLY A 1 103 ? 20.278 3.135 -14.975 1.00 89.38 103 GLY A C 1
ATOM 733 O O . GLY A 1 103 ? 20.979 2.210 -14.572 1.00 89.38 103 GLY A O 1
ATOM 734 N N . THR A 1 104 ? 18.965 3.182 -14.743 1.00 90.06 104 THR A N 1
ATOM 735 C CA . THR A 1 104 ? 18.193 2.204 -13.960 1.00 90.06 104 THR A CA 1
ATOM 736 C C . THR A 1 104 ? 17.252 1.389 -14.858 1.00 90.06 104 THR A C 1
ATOM 738 O O . THR A 1 104 ? 16.999 1.782 -16.002 1.00 90.06 104 THR A O 1
ATOM 741 N N . PRO A 1 105 ? 16.752 0.220 -14.417 1.00 93.31 105 PRO A N 1
ATOM 742 C CA . PRO A 1 105 ? 15.825 -0.575 -15.218 1.00 93.31 105 PRO A CA 1
ATOM 743 C C . PRO A 1 105 ? 14.534 0.170 -15.560 1.00 93.31 105 PRO A C 1
ATOM 745 O O . PRO A 1 105 ? 13.996 0.908 -14.739 1.00 93.31 105 PRO A O 1
ATOM 748 N N . TRP A 1 106 ? 13.989 -0.092 -16.748 1.00 93.19 106 TRP A N 1
ATOM 749 C CA . TRP A 1 106 ? 12.665 0.402 -17.144 1.00 93.19 106 TRP A CA 1
ATOM 750 C C . TRP A 1 106 ? 11.534 -0.136 -16.262 1.00 93.19 106 TRP A C 1
ATOM 752 O O . TRP A 1 106 ? 10.500 0.510 -16.126 1.00 93.19 106 TRP A O 1
ATOM 762 N N . THR A 1 107 ? 11.708 -1.328 -15.692 1.00 94.00 107 THR A N 1
ATOM 763 C CA . THR A 1 107 ? 10.697 -1.995 -14.868 1.00 94.00 107 THR A CA 1
ATOM 764 C C . THR A 1 107 ? 10.540 -1.290 -13.523 1.00 94.00 107 THR A C 1
ATOM 766 O O . THR A 1 107 ? 11.522 -1.229 -12.782 1.00 94.00 107 THR A O 1
ATOM 769 N N . PRO A 1 108 ? 9.337 -0.818 -13.163 1.00 95.81 108 PRO A N 1
ATOM 770 C CA . PRO A 1 108 ? 9.097 -0.244 -11.848 1.00 95.81 108 PRO A CA 1
ATOM 771 C C . PRO A 1 108 ? 9.061 -1.325 -10.759 1.00 95.81 108 PRO A C 1
ATOM 773 O O . PRO A 1 108 ? 8.897 -2.515 -11.039 1.00 95.81 108 PRO A O 1
ATOM 776 N N . ALA A 1 109 ? 9.148 -0.892 -9.506 1.00 96.69 109 ALA A N 1
ATOM 777 C CA . ALA A 1 109 ? 8.872 -1.683 -8.312 1.00 96.69 109 ALA A CA 1
ATOM 778 C C . ALA A 1 109 ? 7.979 -0.902 -7.345 1.00 96.69 109 ALA A C 1
ATOM 780 O O . ALA A 1 109 ? 7.894 0.322 -7.420 1.00 96.69 109 ALA A O 1
ATOM 781 N N . VAL A 1 110 ? 7.291 -1.610 -6.445 1.00 96.88 110 VAL A N 1
ATOM 782 C CA . VAL A 1 110 ? 6.467 -0.972 -5.409 1.00 96.88 110 VAL A CA 1
ATOM 783 C C . VAL A 1 110 ? 7.375 -0.337 -4.359 1.00 96.88 110 VAL A C 1
ATOM 785 O O . VAL A 1 110 ? 8.314 -0.979 -3.896 1.00 96.88 110 VAL A O 1
ATOM 788 N N . ASP A 1 111 ? 7.075 0.905 -3.982 1.00 94.69 111 ASP A N 1
ATOM 789 C CA . ASP A 1 111 ? 7.795 1.628 -2.922 1.00 94.69 111 ASP A CA 1
ATOM 790 C C . ASP A 1 111 ? 6.951 1.798 -1.645 1.00 94.69 111 ASP A C 1
ATOM 792 O O . ASP A 1 111 ? 7.495 1.970 -0.567 1.00 94.69 111 ASP A O 1
ATOM 796 N N . GLY A 1 112 ? 5.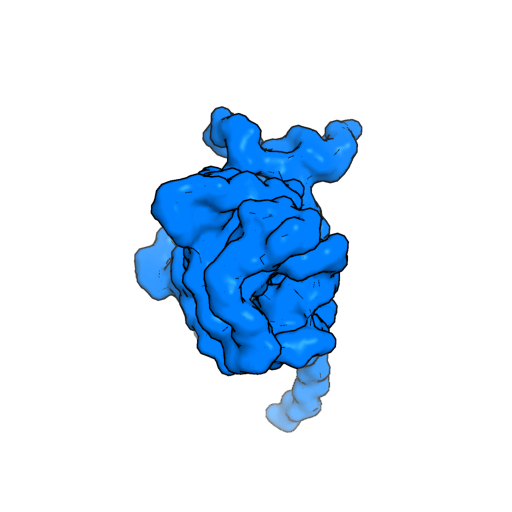622 1.703 -1.744 1.00 95.19 112 GLY A N 1
ATOM 797 C CA . GLY A 1 112 ? 4.679 1.886 -0.638 1.00 95.19 112 GLY A CA 1
ATOM 798 C C . GLY A 1 112 ? 3.251 2.127 -1.138 1.00 95.19 112 GLY A C 1
ATOM 799 O O . GLY A 1 112 ? 2.905 1.755 -2.263 1.00 95.19 112 GLY A O 1
ATOM 800 N N . ILE A 1 113 ? 2.407 2.773 -0.325 1.00 96.00 113 ILE A N 1
ATOM 801 C CA . ILE A 1 113 ? 1.004 3.105 -0.634 1.00 96.00 113 ILE A CA 1
ATOM 802 C C . ILE A 1 113 ? 0.785 4.624 -0.618 1.00 96.00 113 ILE A C 1
ATOM 804 O O . ILE A 1 113 ? 1.004 5.296 0.386 1.00 96.00 113 ILE A O 1
ATOM 808 N N . ARG A 1 114 ? 0.305 5.185 -1.738 1.00 92.75 114 ARG A N 1
ATOM 809 C CA . ARG A 1 114 ? 0.051 6.632 -1.884 1.00 92.75 114 ARG A CA 1
ATOM 810 C C . ARG A 1 114 ? -1.304 7.040 -1.330 1.00 92.75 114 ARG A C 1
ATOM 812 O O . ARG A 1 114 ? -1.406 8.030 -0.625 1.00 92.75 114 ARG A O 1
ATOM 819 N N . ASN A 1 115 ? -2.341 6.320 -1.734 1.00 93.00 115 ASN A N 1
ATOM 820 C CA . ASN A 1 115 ? -3.737 6.616 -1.438 1.00 93.00 115 ASN A CA 1
ATOM 821 C C . ASN A 1 115 ? -4.436 5.303 -1.134 1.00 93.00 115 ASN A C 1
ATOM 823 O O . ASN A 1 115 ? -4.134 4.294 -1.768 1.00 93.00 115 ASN A O 1
ATOM 827 N N . PHE A 1 116 ? -5.402 5.316 -0.226 1.00 96.38 116 PHE A N 1
ATOM 828 C CA . PHE A 1 116 ? -6.261 4.163 -0.013 1.00 96.38 116 PHE A CA 1
ATOM 829 C C . PHE A 1 116 ? -7.620 4.588 0.532 1.00 96.38 116 PHE A C 1
ATOM 831 O O . PHE A 1 116 ? -7.803 5.707 1.015 1.00 96.38 116 PHE A O 1
ATOM 838 N N . THR A 1 117 ? -8.571 3.670 0.451 1.00 96.25 117 THR A N 1
ATOM 839 C CA . THR A 1 117 ? -9.840 3.747 1.167 1.00 96.25 117 THR A CA 1
ATOM 840 C C . THR A 1 117 ? -10.118 2.409 1.836 1.00 96.25 117 THR A C 1
ATOM 842 O O . THR A 1 117 ? -9.488 1.399 1.509 1.00 96.25 117 THR A O 1
ATOM 845 N N . GLY A 1 118 ? -11.052 2.403 2.779 1.00 95.12 118 GLY A N 1
ATOM 846 C CA . GLY A 1 118 ? -11.436 1.213 3.514 1.00 95.12 118 GLY A CA 1
ATOM 847 C C . GLY A 1 118 ? -12.944 1.036 3.591 1.00 95.12 118 GLY A C 1
ATOM 848 O O . GLY A 1 118 ? -13.725 1.972 3.394 1.00 95.12 118 GLY A O 1
ATOM 849 N N . LYS A 1 119 ? -13.346 -0.188 3.913 1.00 95.19 119 LYS A N 1
ATOM 850 C CA . LYS A 1 119 ? -14.712 -0.558 4.262 1.00 95.19 119 LYS A CA 1
ATOM 851 C C . LYS A 1 119 ? -14.674 -1.459 5.487 1.00 95.19 119 LYS A C 1
ATOM 853 O O . LYS A 1 119 ? -14.062 -2.522 5.445 1.00 95.19 119 LYS A O 1
ATOM 858 N N . VAL A 1 120 ? -15.373 -1.057 6.544 1.00 96.00 120 VAL A N 1
ATOM 859 C CA . VAL A 1 120 ? -15.665 -1.952 7.668 1.00 96.00 120 VAL A CA 1
ATOM 860 C C . VAL A 1 120 ? -16.755 -2.928 7.237 1.00 96.00 120 VAL A C 1
ATOM 862 O O . VAL A 1 120 ? -17.811 -2.522 6.742 1.00 96.00 120 VAL A O 1
ATOM 865 N N . ASN A 1 121 ? -16.485 -4.216 7.394 1.00 95.56 121 ASN A N 1
ATOM 866 C CA . ASN A 1 121 ? -17.404 -5.287 7.052 1.00 95.56 121 ASN A CA 1
ATOM 867 C C . ASN A 1 121 ? -18.247 -5.692 8.277 1.00 95.56 121 ASN A C 1
ATOM 869 O O . ASN A 1 121 ? -17.805 -5.531 9.417 1.00 95.56 121 ASN A O 1
ATOM 873 N N . PRO A 1 122 ? -19.460 -6.244 8.076 1.00 94.81 122 PRO A N 1
ATOM 874 C CA . PRO A 1 122 ? -20.337 -6.646 9.181 1.00 94.81 122 PRO A CA 1
ATOM 875 C C . PRO A 1 122 ? -19.763 -7.734 10.100 1.00 94.81 122 PRO A C 1
ATOM 877 O O . PRO A 1 122 ? -20.246 -7.904 11.215 1.00 94.81 122 PRO A O 1
ATOM 880 N N . ASP A 1 123 ? -18.765 -8.482 9.633 1.00 95.12 123 ASP A N 1
ATOM 881 C CA . ASP A 1 123 ? -18.098 -9.559 10.369 1.00 95.12 123 ASP A CA 1
ATOM 882 C C . ASP A 1 123 ? -16.937 -9.072 11.256 1.00 95.12 123 ASP A C 1
ATOM 884 O O . ASP A 1 123 ? -16.264 -9.883 11.890 1.00 95.12 123 ASP A O 1
ATOM 888 N N . GLY A 1 124 ? -16.704 -7.757 11.321 1.00 94.25 124 GLY A N 1
ATOM 889 C CA . GLY A 1 124 ? -15.616 -7.164 12.099 1.00 94.25 124 GLY A CA 1
ATOM 890 C C . GLY A 1 124 ? -14.271 -7.128 11.371 1.00 94.25 124 GLY A C 1
ATOM 891 O O . GLY A 1 124 ? -13.260 -6.781 11.984 1.00 94.25 124 GLY A O 1
ATOM 892 N N . THR A 1 125 ? -14.231 -7.456 10.078 1.00 96.94 125 THR A N 1
ATOM 893 C CA . THR A 1 125 ? -13.052 -7.232 9.231 1.00 96.94 125 THR A CA 1
ATOM 894 C C . THR A 1 125 ? -13.076 -5.849 8.575 1.00 96.94 125 THR A C 1
ATOM 896 O O . THR A 1 125 ? -14.100 -5.162 8.541 1.00 96.94 125 THR A O 1
ATOM 899 N N . VAL A 1 126 ? -11.936 -5.430 8.036 1.00 97.31 126 VAL A N 1
ATOM 900 C CA . VAL A 1 126 ? -11.765 -4.198 7.266 1.00 97.31 126 VAL A CA 1
ATOM 901 C C . VAL A 1 126 ? -11.141 -4.554 5.927 1.00 97.31 126 VAL A C 1
ATOM 903 O O . VAL A 1 126 ? -10.015 -5.035 5.876 1.00 97.31 126 VAL A O 1
ATOM 906 N N . SER A 1 127 ? -11.842 -4.283 4.829 1.00 97.31 127 SER A N 1
ATOM 907 C CA . SER A 1 127 ? -11.254 -4.371 3.490 1.00 97.31 127 SER A CA 1
ATOM 908 C C . SER A 1 127 ? -10.628 -3.033 3.117 1.00 97.31 127 SER A C 1
ATOM 910 O O . SER A 1 127 ? -11.310 -2.007 3.122 1.00 97.31 127 SER A O 1
ATOM 912 N N . LEU A 1 128 ? -9.341 -3.045 2.782 1.00 97.62 128 LEU A N 1
ATOM 913 C CA . LEU A 1 128 ? -8.554 -1.878 2.396 1.00 97.62 128 LEU A CA 1
ATOM 914 C C . LEU A 1 128 ? -8.181 -1.983 0.919 1.00 97.62 128 LEU A C 1
ATOM 916 O O . LEU A 1 128 ? -7.723 -3.029 0.467 1.00 97.62 128 LEU A O 1
ATOM 920 N N . TYR A 1 129 ? -8.344 -0.886 0.183 1.00 98.00 129 TYR A N 1
ATOM 921 C CA . TYR A 1 129 ? -8.029 -0.788 -1.241 1.00 98.00 129 TYR A CA 1
ATOM 922 C C . TYR A 1 129 ? -7.061 0.365 -1.454 1.00 98.00 129 TYR A C 1
ATOM 924 O O . TYR A 1 129 ? -7.418 1.523 -1.224 1.00 98.00 129 TYR A O 1
ATOM 932 N N . GLY A 1 130 ? -5.839 0.047 -1.870 1.00 97.19 130 GLY A N 1
ATOM 933 C CA . GLY A 1 130 ? -4.730 0.986 -1.965 1.00 97.19 130 GLY A CA 1
ATOM 934 C C . GLY A 1 130 ? -4.184 1.119 -3.377 1.00 97.19 130 GLY A C 1
ATOM 935 O O . GLY A 1 130 ? -4.177 0.170 -4.153 1.00 97.19 130 GLY A O 1
ATOM 936 N N . VAL A 1 131 ? -3.684 2.305 -3.694 1.00 97.62 131 VAL A N 1
ATOM 937 C CA . VAL A 1 131 ? -2.872 2.565 -4.879 1.00 97.62 131 VAL A CA 1
ATOM 938 C C . VAL A 1 131 ? -1.422 2.687 -4.441 1.00 97.62 131 VAL A C 1
ATOM 940 O O . VAL A 1 131 ? -1.101 3.505 -3.570 1.00 97.62 131 VAL A O 1
ATOM 943 N N . THR A 1 132 ? -0.549 1.887 -5.046 1.00 97.00 132 THR A N 1
ATOM 944 C CA . THR A 1 132 ? 0.867 1.885 -4.694 1.00 97.00 132 THR A CA 1
ATOM 945 C C . THR A 1 132 ? 1.584 3.127 -5.214 1.00 97.00 132 THR A C 1
ATOM 947 O O . THR A 1 132 ? 1.198 3.750 -6.208 1.00 97.00 132 THR A O 1
ATOM 950 N N . THR A 1 133 ? 2.668 3.482 -4.542 1.00 94.38 133 THR A N 1
ATOM 951 C CA . THR A 1 133 ? 3.756 4.245 -5.149 1.00 94.38 133 THR A CA 1
ATOM 952 C C . THR A 1 133 ? 4.713 3.307 -5.858 1.00 94.38 133 THR A C 1
ATOM 954 O O . THR A 1 133 ? 4.677 2.086 -5.673 1.00 94.38 133 THR A O 1
ATOM 957 N N . SER A 1 134 ? 5.571 3.889 -6.683 1.00 94.06 134 SER A N 1
ATOM 958 C CA . SER A 1 134 ? 6.547 3.138 -7.447 1.00 94.06 134 SER A CA 1
ATOM 959 C C . SER A 1 134 ? 7.841 3.913 -7.616 1.00 94.06 134 SER A C 1
ATOM 961 O O . SER A 1 134 ? 7.821 5.095 -7.965 1.00 94.06 134 SER A O 1
ATOM 963 N N . VAL A 1 135 ? 8.946 3.202 -7.432 1.00 93.25 135 VAL A N 1
ATOM 964 C CA . VAL A 1 135 ? 10.277 3.583 -7.911 1.00 93.25 135 VAL A CA 1
ATOM 965 C C . VAL A 1 135 ? 10.539 2.862 -9.228 1.00 93.25 135 VAL A C 1
ATOM 967 O O . VAL A 1 135 ? 9.915 1.842 -9.523 1.00 93.25 135 VAL A O 1
ATOM 970 N N . GLY A 1 136 ? 11.414 3.404 -10.064 1.00 90.81 136 GLY A N 1
ATOM 971 C CA . GLY A 1 136 ? 11.594 2.892 -11.415 1.00 90.81 136 GLY A CA 1
ATOM 972 C C . GLY A 1 136 ? 12.449 3.813 -12.261 1.00 90.81 136 GLY A C 1
ATOM 973 O O . GLY A 1 136 ? 12.644 4.974 -11.914 1.00 90.81 136 GLY A O 1
ATOM 974 N N . GLY A 1 137 ? 12.946 3.298 -13.382 1.00 85.06 137 GLY A N 1
ATOM 975 C CA . GLY A 1 137 ? 13.854 4.035 -14.252 1.00 85.06 137 GLY A CA 1
ATOM 976 C C . GLY A 1 137 ? 13.200 4.888 -15.324 1.00 85.06 137 GLY A C 1
ATOM 977 O O . GLY A 1 137 ? 13.861 5.190 -16.311 1.00 85.06 137 GLY A O 1
ATOM 978 N N . VAL A 1 138 ? 11.930 5.279 -15.206 1.00 84.56 138 VAL A N 1
ATOM 979 C CA . VAL A 1 138 ? 11.392 6.326 -16.092 1.00 84.56 138 VAL A CA 1
ATOM 980 C C . VAL A 1 138 ? 11.849 7.706 -15.596 1.00 84.56 138 VAL A C 1
ATOM 982 O O . VAL A 1 138 ? 12.060 7.912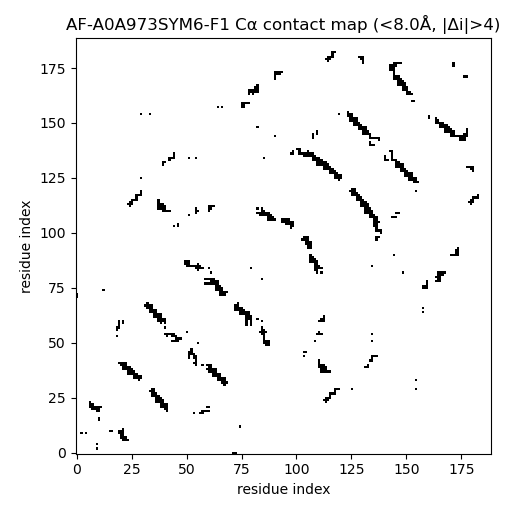 -14.406 1.00 84.56 138 VAL A O 1
ATOM 985 N N . SER A 1 139 ? 12.024 8.671 -16.502 1.00 78.94 139 SER A N 1
ATOM 986 C CA . SER A 1 139 ? 12.624 9.978 -16.170 1.00 78.94 139 SER A CA 1
ATOM 987 C C . SER A 1 139 ? 11.766 10.869 -15.261 1.00 78.94 139 SER A C 1
ATOM 989 O O . SER A 1 139 ? 12.280 11.826 -14.691 1.00 78.94 139 SER A O 1
ATOM 991 N N . ASP A 1 140 ? 10.467 10.581 -15.153 1.00 80.88 140 ASP A N 1
ATOM 992 C CA . ASP A 1 140 ? 9.555 11.179 -14.175 1.00 80.88 140 ASP A CA 1
ATOM 993 C C . ASP A 1 140 ? 9.060 10.079 -13.225 1.00 80.88 140 ASP A C 1
ATOM 995 O O . ASP A 1 140 ? 8.161 9.321 -13.595 1.00 80.88 140 ASP A O 1
ATOM 999 N N . PRO A 1 141 ? 9.590 9.979 -11.994 1.00 72.06 141 PRO A N 1
ATOM 1000 C CA . PRO A 1 141 ? 9.179 8.941 -11.053 1.00 72.06 141 PRO A CA 1
ATOM 1001 C C . PRO A 1 141 ? 7.671 8.918 -10.754 1.00 72.06 141 PRO A C 1
ATOM 1003 O O . PRO A 1 141 ? 7.125 7.856 -10.455 1.00 72.06 141 PRO A O 1
ATOM 1006 N N . GLY A 1 142 ? 6.977 10.060 -10.874 1.00 77.50 142 GLY A N 1
ATOM 1007 C CA . GLY A 1 142 ? 5.521 10.159 -10.713 1.00 77.50 142 GLY A CA 1
ATOM 1008 C C . GLY A 1 142 ? 4.713 9.584 -11.883 1.00 77.50 142 GLY A C 1
ATOM 1009 O O . GLY A 1 142 ? 3.489 9.462 -11.774 1.00 77.50 142 GLY A O 1
ATOM 1010 N N . ALA A 1 143 ? 5.386 9.234 -12.981 1.00 84.75 143 ALA A N 1
ATOM 1011 C CA . ALA A 1 143 ? 4.839 8.584 -14.167 1.00 84.75 143 ALA A CA 1
ATOM 1012 C C . ALA A 1 143 ? 5.165 7.081 -14.241 1.00 84.75 143 ALA A C 1
ATOM 1014 O O . ALA A 1 143 ? 4.774 6.424 -15.206 1.00 84.75 143 ALA A O 1
ATOM 1015 N N . ASN A 1 144 ? 5.870 6.522 -13.248 1.00 89.88 144 ASN A N 1
ATOM 1016 C CA . ASN A 1 144 ? 6.031 5.073 -13.148 1.00 89.88 144 ASN A CA 1
ATOM 1017 C C . ASN A 1 144 ? 4.639 4.418 -13.031 1.00 89.88 144 ASN A C 1
ATOM 1019 O O . ASN A 1 144 ? 3.849 4.839 -12.176 1.00 89.88 144 ASN A O 1
ATOM 1023 N N . PRO A 1 145 ? 4.328 3.393 -13.848 1.00 94.62 145 PRO A N 1
ATOM 1024 C CA . PRO A 1 145 ? 3.117 2.609 -13.658 1.00 94.62 145 PRO A CA 1
ATOM 1025 C C . PRO A 1 145 ? 3.096 2.017 -12.250 1.00 94.62 145 PRO A C 1
ATOM 1027 O O . PRO A 1 145 ? 4.140 1.638 -11.722 1.00 94.62 145 PRO A O 1
ATOM 1030 N N . ASN A 1 146 ? 1.912 1.955 -11.649 1.00 95.81 146 ASN A N 1
ATOM 1031 C CA . ASN A 1 146 ? 1.694 1.496 -10.282 1.00 95.81 146 ASN A CA 1
ATOM 1032 C C . ASN A 1 146 ? 0.566 0.455 -10.211 1.00 9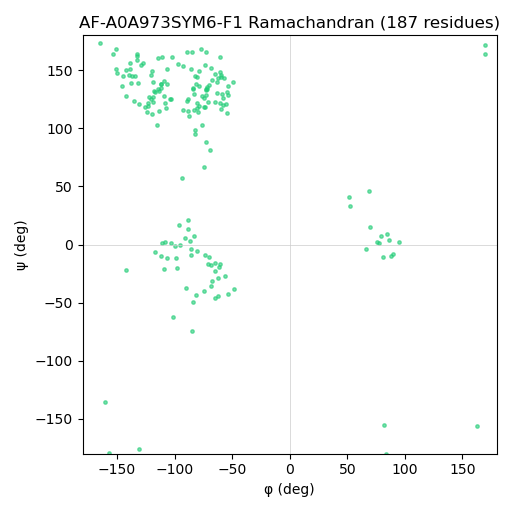5.81 146 ASN A C 1
ATOM 1034 O O . ASN A 1 146 ? 0.039 0.018 -11.235 1.00 95.81 146 ASN A O 1
ATOM 1038 N N . LYS A 1 147 ? 0.211 0.015 -9.001 1.00 97.62 147 LYS A N 1
ATOM 1039 C CA . LYS A 1 147 ? -0.769 -1.056 -8.789 1.00 97.62 147 LYS A CA 1
ATOM 1040 C C . LYS A 1 147 ? -1.958 -0.590 -7.961 1.00 97.62 147 LYS A C 1
ATOM 1042 O O . LYS A 1 147 ? -1.800 0.197 -7.028 1.00 97.62 147 LYS A O 1
ATOM 1047 N N . LEU A 1 148 ? -3.132 -1.137 -8.270 1.00 97.75 148 LEU A N 1
ATOM 1048 C CA . LEU A 1 148 ? -4.254 -1.220 -7.341 1.00 97.75 148 LEU A CA 1
ATOM 1049 C C . LEU A 1 148 ? -4.105 -2.522 -6.560 1.00 97.75 148 LEU A C 1
ATOM 1051 O O . LEU A 1 148 ? -4.014 -3.598 -7.154 1.00 97.75 148 LEU A O 1
ATOM 1055 N N . VAL A 1 149 ? -4.104 -2.430 -5.239 1.00 98.38 149 VAL A N 1
ATOM 1056 C CA . VAL A 1 149 ? -3.960 -3.570 -4.337 1.00 98.38 149 VAL A CA 1
ATOM 1057 C C . VAL A 1 149 ? -5.084 -3.595 -3.311 1.00 98.38 149 VAL A C 1
ATOM 1059 O O . VAL A 1 149 ? -5.671 -2.559 -2.994 1.00 98.38 149 VAL A O 1
ATOM 1062 N N . ALA A 1 150 ? -5.371 -4.774 -2.771 1.00 98.12 150 ALA A N 1
ATOM 1063 C CA . ALA A 1 150 ? -6.312 -4.934 -1.674 1.00 98.12 150 ALA A CA 1
ATOM 1064 C C . ALA A 1 150 ? -5.794 -5.901 -0.614 1.00 98.12 150 ALA A C 1
ATOM 1066 O O . ALA A 1 150 ? -5.158 -6.901 -0.940 1.00 98.12 150 ALA A O 1
ATOM 1067 N N . VAL A 1 151 ? -6.116 -5.614 0.643 1.00 98.19 151 VAL A N 1
ATOM 1068 C CA . VAL A 1 151 ? -5.862 -6.482 1.799 1.00 98.19 151 VAL A CA 1
ATOM 1069 C C . VAL A 1 151 ? -7.082 -6.442 2.715 1.00 98.19 151 VAL A C 1
ATOM 1071 O O . VAL A 1 151 ? -7.819 -5.454 2.734 1.00 98.19 151 VAL A O 1
ATOM 1074 N N . THR A 1 152 ? -7.324 -7.522 3.449 1.00 97.50 152 THR A N 1
ATOM 1075 C CA . THR A 1 152 ? -8.341 -7.552 4.505 1.00 97.50 152 THR A CA 1
ATOM 1076 C C . THR A 1 152 ? -7.649 -7.708 5.848 1.00 97.50 152 THR A C 1
ATOM 1078 O O . THR A 1 152 ? -6.784 -8.566 5.977 1.00 97.50 152 THR A O 1
ATOM 1081 N N . ASP A 1 153 ? -8.039 -6.870 6.802 1.00 97.81 153 ASP A N 1
ATOM 1082 C CA . ASP A 1 153 ? -7.558 -6.860 8.182 1.00 97.81 153 ASP A CA 1
ATOM 1083 C C . ASP A 1 153 ? -8.690 -7.217 9.158 1.00 97.81 153 ASP A C 1
ATOM 1085 O O . ASP A 1 153 ? -9.873 -7.075 8.838 1.00 97.81 153 ASP A O 1
ATOM 1089 N N . VAL A 1 154 ? -8.356 -7.630 10.377 1.00 96.50 154 VAL A N 1
ATOM 1090 C CA . VAL A 1 154 ? -9.317 -7.794 11.479 1.00 96.50 154 VAL A CA 1
ATOM 1091 C C . VAL A 1 154 ? -9.374 -6.513 12.309 1.00 96.50 154 VAL A C 1
ATOM 1093 O O . VAL A 1 154 ? -8.406 -6.189 12.987 1.00 96.50 154 VAL A O 1
ATOM 1096 N N . ALA A 1 155 ? -10.512 -5.808 12.360 1.00 94.50 155 ALA A N 1
ATOM 1097 C CA . ALA A 1 155 ? -10.613 -4.475 12.979 1.00 94.50 155 ALA A CA 1
ATOM 1098 C C . ALA A 1 155 ? -10.086 -4.428 14.426 1.00 94.50 155 ALA A C 1
ATOM 1100 O O . ALA A 1 155 ? -9.316 -3.539 14.774 1.00 94.50 155 ALA A O 1
ATOM 1101 N N . ALA A 1 156 ? -10.408 -5.437 15.238 1.00 95.19 156 ALA A N 1
ATOM 1102 C CA . ALA A 1 156 ? -10.015 -5.505 16.648 1.00 95.19 156 ALA A CA 1
ATOM 1103 C C . ALA A 1 156 ? -8.572 -5.990 16.904 1.00 95.19 156 ALA A C 1
ATOM 1105 O O . ALA A 1 156 ? -8.140 -6.018 18.057 1.00 95.19 156 ALA A O 1
ATOM 1106 N N . ALA A 1 157 ? -7.832 -6.422 15.877 1.00 96.31 157 ALA A N 1
ATOM 1107 C CA . ALA A 1 157 ? -6.477 -6.932 16.059 1.00 96.31 157 ALA A CA 1
ATOM 1108 C C . ALA A 1 157 ? -5.490 -5.806 16.400 1.00 96.31 157 ALA A C 1
ATOM 1110 O O . ALA A 1 157 ? -5.463 -4.777 15.729 1.00 96.31 157 ALA A O 1
ATOM 1111 N N . THR A 1 158 ? -4.650 -6.035 17.412 1.00 95.25 158 THR A N 1
ATOM 1112 C CA . THR A 1 158 ? -3.536 -5.152 17.816 1.00 95.25 158 THR A CA 1
ATOM 1113 C C . THR A 1 158 ? -2.164 -5.772 17.534 1.00 95.25 158 THR A C 1
ATOM 1115 O O . THR A 1 158 ? -1.121 -5.185 17.804 1.00 95.25 158 THR A O 1
ATOM 1118 N N . SER A 1 159 ? -2.151 -6.972 16.962 1.00 94.19 159 SER A N 1
ATOM 1119 C CA . SER A 1 159 ? -0.978 -7.638 16.410 1.00 94.19 159 SER A CA 1
ATOM 1120 C C . SER A 1 159 ? -1.348 -8.213 15.051 1.00 94.19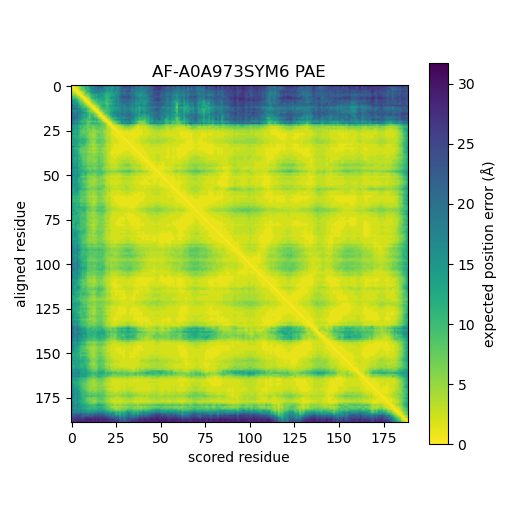 159 SER A C 1
ATOM 1122 O O . SER A 1 159 ? -2.487 -8.638 14.864 1.00 94.19 159 SER A O 1
ATOM 1124 N N . ARG A 1 160 ? -0.398 -8.213 14.106 1.00 90.81 160 ARG A N 1
ATOM 1125 C CA . ARG A 1 160 ? -0.669 -8.617 12.722 1.00 90.81 160 ARG A CA 1
ATOM 1126 C C . ARG A 1 160 ? -1.174 -10.064 12.669 1.00 90.81 160 ARG A C 1
ATOM 1128 O O . ARG A 1 160 ? -0.405 -10.966 13.026 1.00 90.81 160 ARG A O 1
ATOM 1135 N N . PRO A 1 161 ? -2.412 -10.311 12.212 1.00 89.25 161 PRO A N 1
ATOM 1136 C CA . PRO A 1 161 ? -2.913 -11.664 12.021 1.00 89.25 161 PRO A CA 1
ATOM 1137 C C . PRO A 1 161 ? -2.077 -12.447 11.000 1.00 89.25 161 PRO A C 1
ATOM 1139 O O . PRO A 1 161 ? -1.489 -11.899 10.065 1.00 89.25 161 PRO A O 1
ATOM 1142 N N . ALA A 1 162 ? -1.986 -13.763 11.191 1.00 87.62 162 ALA A N 1
ATOM 1143 C CA . ALA A 1 162 ? -1.259 -14.623 10.267 1.00 87.62 162 ALA A CA 1
ATOM 1144 C C . ALA A 1 162 ? -2.044 -14.780 8.954 1.00 87.62 162 ALA A C 1
ATOM 1146 O O . ALA A 1 162 ? -3.206 -15.175 8.978 1.00 87.62 162 ALA A O 1
ATOM 1147 N N . GLY A 1 163 ? -1.386 -14.533 7.819 1.00 87.06 163 GLY A N 1
ATOM 1148 C CA . GLY A 1 163 ? -1.952 -14.766 6.484 1.00 87.06 163 GLY A CA 1
ATOM 1149 C C . GLY A 1 163 ? -2.601 -13.553 5.817 1.00 87.06 163 GLY A C 1
ATOM 1150 O O . GLY A 1 163 ? -3.102 -13.689 4.706 1.00 87.06 163 GLY A O 1
ATOM 1151 N N . GLU A 1 164 ? -2.580 -12.377 6.444 1.00 90.69 164 GLU A N 1
ATOM 1152 C CA . GLU A 1 164 ? -2.976 -11.140 5.768 1.00 90.69 164 GLU A CA 1
ATOM 1153 C C . GLU A 1 164 ? -1.884 -10.701 4.791 1.00 90.69 164 GLU A C 1
ATOM 1155 O O . GLU A 1 164 ? -0.751 -10.415 5.185 1.00 90.69 164 GLU A O 1
ATOM 1160 N N . GLU A 1 165 ? -2.231 -10.648 3.509 1.00 96.75 165 GLU A N 1
ATOM 1161 C CA . GLU A 1 165 ? -1.349 -10.187 2.444 1.00 96.75 165 GLU A CA 1
ATOM 1162 C C . GLU A 1 165 ? -2.123 -9.379 1.403 1.00 96.75 165 GLU A C 1
ATOM 1164 O O . GLU A 1 165 ? -3.316 -9.588 1.160 1.00 96.75 165 GLU A O 1
ATOM 1169 N N . PHE A 1 166 ? -1.429 -8.432 0.782 1.00 98.06 166 PHE A N 1
ATOM 1170 C CA . PHE A 1 166 ? -1.960 -7.693 -0.342 1.00 98.06 166 PHE A CA 1
ATOM 1171 C C . PHE A 1 166 ? -2.074 -8.583 -1.572 1.00 98.06 166 PHE A C 1
ATOM 1173 O O . PHE A 1 166 ? -1.150 -9.298 -1.956 1.00 98.06 166 PHE A O 1
ATOM 1180 N N . THR A 1 167 ? -3.197 -8.435 -2.257 1.00 98.19 167 THR A N 1
ATOM 1181 C CA . THR A 1 167 ? -3.432 -8.964 -3.595 1.00 98.19 167 THR A CA 1
ATOM 1182 C C . THR A 1 167 ? -3.409 -7.815 -4.592 1.00 98.19 167 THR A C 1
ATOM 1184 O O . THR A 1 167 ? -3.939 -6.737 -4.325 1.00 98.19 167 THR A O 1
ATOM 1187 N N . THR A 1 168 ? -2.784 -8.021 -5.752 1.00 98.12 168 THR A N 1
ATOM 1188 C CA . THR A 1 168 ? -2.858 -7.049 -6.851 1.00 98.12 168 THR A CA 1
ATOM 1189 C C . THR A 1 168 ? -4.179 -7.236 -7.590 1.00 98.12 168 THR A C 1
ATOM 1191 O O . THR A 1 168 ? -4.445 -8.319 -8.103 1.00 98.12 168 THR A O 1
ATOM 1194 N N . LEU A 1 169 ? -4.986 -6.179 -7.653 1.00 97.50 169 LEU A N 1
ATOM 1195 C CA . LEU A 1 169 ? -6.233 -6.144 -8.419 1.00 97.50 169 LEU A CA 1
ATOM 1196 C C . LEU A 1 169 ? -5.999 -5.649 -9.850 1.00 97.50 169 LEU A C 1
ATOM 1198 O O . LEU A 1 169 ? -6.610 -6.155 -10.785 1.00 97.50 169 LEU A O 1
ATOM 1202 N N . GLU A 1 170 ? -5.103 -4.673 -10.017 1.00 96.69 170 GLU A N 1
ATOM 1203 C CA . GLU A 1 170 ? -4.771 -4.071 -11.309 1.00 96.69 170 GLU A CA 1
ATOM 1204 C C . GLU A 1 170 ? -3.315 -3.593 -11.319 1.00 96.69 170 GLU A C 1
ATOM 1206 O O . GLU A 1 170 ? -2.779 -3.169 -10.294 1.00 96.69 170 GLU A O 1
ATOM 1211 N N . THR A 1 171 ? -2.670 -3.648 -12.483 1.00 96.88 171 THR A N 1
ATOM 1212 C CA . THR A 1 171 ? -1.385 -2.987 -12.748 1.00 96.88 171 THR A CA 1
ATOM 1213 C C . THR A 1 171 ? -1.596 -1.989 -13.879 1.00 96.88 171 THR A C 1
ATOM 1215 O O . THR A 1 171 ? -2.115 -2.369 -14.928 1.00 96.88 171 THR A O 1
ATOM 1218 N N . ALA A 1 172 ? -1.207 -0.732 -13.664 1.00 95.31 172 ALA A N 1
ATOM 1219 C CA . ALA A 1 172 ? -1.305 0.316 -14.671 1.00 95.31 172 ALA A CA 1
ATOM 1220 C C . ALA A 1 172 ? -0.482 -0.046 -15.918 1.00 95.31 172 ALA A C 1
ATOM 1222 O O . ALA A 1 172 ? 0.590 -0.650 -15.818 1.00 95.31 172 ALA A O 1
ATOM 1223 N N . SER A 1 173 ? -0.982 0.330 -17.094 1.00 93.69 173 SER A N 1
ATOM 1224 C CA . SER A 1 173 ? -0.270 0.133 -18.359 1.00 93.69 173 SER A CA 1
ATOM 1225 C C . SER A 1 173 ? 0.839 1.172 -18.545 1.00 93.69 173 SER A C 1
ATOM 1227 O O . SER A 1 173 ? 0.923 2.166 -17.824 1.00 93.69 173 SER A O 1
ATOM 1229 N N . ALA A 1 174 ? 1.709 0.966 -19.536 1.00 90.88 174 ALA A N 1
ATOM 1230 C CA . ALA A 1 174 ? 2.701 1.970 -19.903 1.00 90.88 174 ALA A CA 1
ATOM 1231 C C . ALA A 1 174 ? 2.032 3.302 -20.294 1.00 90.88 174 ALA A C 1
ATOM 1233 O O . ALA A 1 174 ? 1.177 3.335 -21.176 1.00 90.88 174 ALA A O 1
ATOM 1234 N N . GLY A 1 175 ? 2.453 4.396 -19.653 1.00 88.94 175 GLY A N 1
ATOM 1235 C CA . GLY A 1 175 ? 1.868 5.729 -19.838 1.00 88.94 175 GLY A CA 1
ATOM 1236 C C . GLY A 1 175 ? 0.698 6.047 -18.900 1.00 88.94 175 GLY A C 1
ATOM 1237 O O . GLY A 1 175 ? 0.295 7.208 -18.835 1.00 88.94 175 GLY A O 1
ATOM 1238 N N . ASP A 1 176 ? 0.217 5.064 -18.134 1.00 92.25 176 ASP A N 1
ATOM 1239 C CA . ASP A 1 176 ? -0.868 5.230 -17.172 1.00 92.25 176 ASP A CA 1
ATOM 1240 C C . ASP A 1 176 ? -0.360 5.206 -15.730 1.00 92.25 176 ASP A C 1
ATOM 1242 O O . ASP A 1 176 ? 0.620 4.545 -15.386 1.00 92.25 176 ASP A O 1
ATOM 1246 N N . VAL A 1 177 ? -1.088 5.906 -14.859 1.00 93.12 177 VAL A N 1
ATOM 1247 C CA . VAL A 1 177 ? -0.878 5.873 -13.410 1.00 93.12 177 VAL A CA 1
ATOM 1248 C C . VAL A 1 177 ? -2.232 5.931 -12.718 1.00 93.12 177 VAL A C 1
ATOM 1250 O O . VAL A 1 177 ? -3.016 6.856 -12.944 1.00 93.12 177 VAL A O 1
ATOM 1253 N N . LEU A 1 178 ? -2.485 4.989 -11.815 1.00 94.81 178 LEU A N 1
ATOM 1254 C CA . LEU A 1 178 ? -3.659 4.999 -10.950 1.00 94.81 178 LEU A CA 1
ATOM 1255 C C . LEU A 1 178 ? -3.476 6.085 -9.884 1.00 94.81 178 LEU A C 1
ATOM 1257 O O . LEU A 1 178 ? -2.406 6.200 -9.284 1.00 94.81 178 LEU A O 1
ATOM 1261 N N . ARG A 1 179 ? -4.497 6.919 -9.654 1.00 90.69 179 ARG A N 1
ATOM 1262 C CA . ARG A 1 179 ? -4.365 8.122 -8.800 1.00 90.69 179 ARG A CA 1
ATOM 1263 C C . ARG A 1 179 ? -5.138 8.079 -7.492 1.00 90.69 179 ARG A C 1
ATOM 1265 O O . ARG A 1 179 ? -4.895 8.911 -6.623 1.00 90.69 179 ARG A O 1
ATOM 1272 N N . GLY A 1 180 ? -6.003 7.097 -7.300 1.00 87.56 180 GLY A N 1
ATOM 1273 C CA . GLY A 1 180 ? -6.681 6.910 -6.030 1.00 87.56 180 GLY A CA 1
ATOM 1274 C C . GLY A 1 180 ? -7.801 5.895 -6.123 1.00 87.56 180 GLY A C 1
ATOM 1275 O O . GLY A 1 180 ? -8.173 5.452 -7.206 1.00 87.56 180 GLY A O 1
ATOM 1276 N N . VAL A 1 181 ? -8.339 5.566 -4.957 1.00 85.88 181 VAL A N 1
ATOM 1277 C CA . VAL A 1 181 ? -9.541 4.754 -4.815 1.00 85.88 181 VAL A CA 1
ATOM 1278 C C . VAL A 1 181 ? -10.583 5.617 -4.127 1.00 85.88 181 VAL A C 1
ATOM 1280 O O . VAL A 1 181 ? -10.287 6.268 -3.127 1.00 85.88 181 VAL A O 1
ATOM 1283 N N . SER A 1 182 ? -11.797 5.631 -4.665 1.00 83.69 182 SER A N 1
ATOM 1284 C CA . SER A 1 182 ? -12.937 6.287 -4.037 1.00 83.69 182 SER A CA 1
ATOM 1285 C C . SER A 1 182 ? -14.020 5.251 -3.787 1.00 83.69 182 SER A C 1
ATOM 1287 O O . SER A 1 182 ? -14.440 4.552 -4.710 1.00 83.69 182 SER A O 1
ATOM 1289 N N . ALA A 1 183 ? -14.468 5.153 -2.540 1.00 77.38 183 ALA A N 1
ATOM 1290 C CA . ALA A 1 183 ? -15.668 4.412 -2.199 1.00 77.38 183 ALA A CA 1
ATOM 1291 C C . ALA A 1 183 ? -16.868 5.356 -2.335 1.00 77.38 183 ALA A C 1
ATOM 1293 O O . ALA A 1 183 ? -17.031 6.290 -1.550 1.00 77.38 183 ALA A O 1
ATOM 1294 N N . ALA A 1 184 ? -17.715 5.117 -3.334 1.00 70.75 184 ALA A N 1
ATOM 1295 C CA . ALA A 1 184 ? -19.002 5.792 -3.418 1.00 70.75 184 ALA A CA 1
ATOM 1296 C C . ALA A 1 184 ? -19.965 5.145 -2.405 1.00 70.75 184 ALA A C 1
ATOM 1298 O O . ALA A 1 184 ? -20.121 3.919 -2.435 1.00 70.75 184 ALA A O 1
ATOM 1299 N N . PRO A 1 185 ? -20.620 5.918 -1.519 1.00 64.75 185 PRO A N 1
ATOM 1300 C CA . PRO A 1 185 ? -21.656 5.379 -0.651 1.00 64.75 185 PRO A CA 1
ATOM 1301 C C . PRO A 1 185 ? -22.729 4.694 -1.501 1.00 64.75 185 PRO A C 1
ATOM 1303 O O . PRO A 1 185 ? -23.336 5.313 -2.376 1.00 64.75 185 PRO A O 1
ATOM 1306 N N . GLY A 1 186 ? -22.949 3.403 -1.262 1.00 61.28 186 GLY A N 1
ATOM 1307 C CA . GLY A 1 186 ? -24.096 2.708 -1.828 1.00 61.28 186 GLY A CA 1
ATOM 1308 C C . GLY A 1 186 ? -25.387 3.228 -1.200 1.00 61.28 186 GLY A C 1
ATOM 1309 O O . GLY A 1 186 ? -25.406 3.647 -0.043 1.00 61.28 186 GLY A O 1
ATOM 1310 N N . THR A 1 187 ? -26.489 3.165 -1.942 1.00 44.69 187 THR A N 1
ATOM 1311 C CA . THR A 1 187 ? -27.814 3.252 -1.327 1.00 44.69 187 THR A CA 1
ATOM 1312 C C . THR A 1 187 ? -28.094 1.905 -0.669 1.00 44.69 187 THR A C 1
ATOM 1314 O O . THR A 1 187 ? -28.377 0.918 -1.342 1.00 44.69 187 THR A O 1
ATOM 1317 N N . THR A 1 188 ? -27.960 1.818 0.652 1.00 51.50 188 THR A N 1
ATOM 1318 C CA . THR A 1 188 ? -28.543 0.690 1.386 1.00 51.50 188 THR A CA 1
ATOM 1319 C C . THR A 1 188 ? -30.056 0.713 1.172 1.00 51.50 188 THR A C 1
ATOM 1321 O O . THR A 1 188 ? -30.703 1.719 1.472 1.00 51.50 188 THR A O 1
ATOM 1324 N N . ARG A 1 189 ? -30.598 -0.377 0.621 1.00 37.72 189 ARG A N 1
ATOM 1325 C CA . ARG A 1 189 ? -31.996 -0.768 0.823 1.00 37.72 189 ARG A CA 1
ATOM 1326 C C . ARG A 1 189 ? -32.103 -1.579 2.101 1.00 37.72 189 ARG A C 1
ATOM 1328 O O . ARG A 1 189 ? -31.170 -2.376 2.342 1.00 37.72 189 ARG A O 1
#

Secondary structure (DSSP, 8-state):
----S-GGG--TTT-S-TT----EEEEEEEETTEEEEEE-------EETTEEHHHHT-SSSSEEEEEEETTEEEEEEEE-TTS-BT-B---TTSPPSB-TTTSSBSS-EEEEEEEEEEEE-TTSEEEEEEEEEEE-SSSSGGGS--EEEEEEEETT-SSPPTT---EEEEEPPTT--------PPP---

Mean predicted aligned error: 6.27 Å

Nearest PDB structures (foldseek):
  7ytf-assembly1_A  TM=4.470E-01  e=8.801E+00  Nostoc flagelliforme CCNUN1

Solvent-accessible surface area (backbone atoms only — not comparable to full-atom values): 10402 Å² total; per-residue (Å²): 127,85,80,91,63,62,63,70,71,35,43,77,76,76,78,80,62,90,67,42,38,35,30,85,33,38,73,51,65,78,50,102,45,34,38,38,39,25,17,25,22,72,78,51,61,56,70,53,99,84,27,24,52,59,24,48,62,37,81,58,34,16,42,28,36,29,37,53,55,95,90,36,79,38,78,44,41,58,52,49,50,64,61,46,47,9,42,59,47,91,46,70,86,53,68,78,58,65,26,88,87,64,73,30,42,42,46,25,18,28,23,16,20,38,29,55,39,74,42,74,43,97,86,49,33,29,44,37,38,32,21,35,25,32,29,39,22,49,95,50,51,89,57,34,42,26,34,37,32,37,36,59,47,57,64,86,57,64,57,78,67,88,87,57,44,36,42,79,78,43,70,33,44,60,90,33,61,74,85,64,52,81,82,75,86,73,84,84,126